Protein AF-A0A1Y1VDR4-F1 (afdb_monomer)

Foldseek 3Di:
DDDDDDPPPPPPPPPPPPLLWAKEKEAEFFDPPDQQDAEHDLLSLLQLLQCCVQEDCPHPQYHWPAAEEADRDPRYPRQVSSPVNSCVVVVHDHHHFHQDPPRLLVCLPVPVLPDPIRHYYYYYHLQRPQVNLVSQPDHDDSVVSPDRQWIFMFISRPSNNPTDTDIDGSPCVVSSVVCVVPPPPPPPPDPDPPPDDDDDDDDDDDDDDDDDDDDDDDDDDDDDDDDDDDDDDDDDDDPPPVVVVVVVVVVVVVVVVVVVVVVVVVVVVVVVVVVPPD

Organism: NCBI:txid1754192

Radius of gyration: 31.89 Å; Cα contacts (8 Å, |Δi|>4): 336; chains: 1; bounding box: 70×95×102 Å

Structure (mmCIF, N/CA/C/O backbone):
data_AF-A0A1Y1VDR4-F1
#
_entry.id   AF-A0A1Y1VDR4-F1
#
loop_
_atom_site.group_PDB
_atom_site.id
_atom_site.type_symbol
_atom_site.label_atom_id
_atom_site.label_alt_id
_atom_site.label_comp_id
_atom_site.label_asym_id
_atom_site.label_entity_id
_atom_site.label_seq_id
_atom_site.pdbx_PDB_ins_code
_atom_site.Cartn_x
_atom_site.Cartn_y
_atom_site.Cartn_z
_atom_site.occupancy
_atom_site.B_iso_or_equiv
_atom_site.auth_seq_id
_atom_site.auth_comp_id
_atom_site.auth_asym_id
_atom_site.auth_atom_id
_atom_site.pdbx_PDB_model_num
ATOM 1 N N . MET A 1 1 ? -50.338 4.372 58.976 1.00 41.84 1 MET A N 1
ATOM 2 C CA . MET A 1 1 ? -49.526 5.206 58.065 1.00 41.84 1 MET A CA 1
ATOM 3 C C . MET A 1 1 ? -48.383 4.350 57.535 1.00 41.84 1 MET A C 1
ATOM 5 O O . MET A 1 1 ? -47.527 3.970 58.319 1.00 41.84 1 MET A O 1
ATOM 9 N N . LYS A 1 2 ? -48.419 3.940 56.261 1.00 41.59 2 LYS A N 1
ATOM 10 C CA . LYS A 1 2 ? -47.334 3.185 55.611 1.00 41.59 2 LYS A CA 1
ATOM 11 C C . LYS A 1 2 ? -46.848 4.020 54.428 1.00 41.59 2 LYS A C 1
ATOM 13 O O . LYS A 1 2 ? -47.580 4.180 53.458 1.00 41.59 2 LYS A O 1
ATOM 18 N N . PHE A 1 3 ? -45.659 4.599 54.566 1.00 48.19 3 PHE A N 1
ATOM 19 C CA . PHE A 1 3 ? -44.980 5.340 53.509 1.00 48.19 3 PHE A CA 1
ATOM 20 C C . PHE A 1 3 ? -44.443 4.338 52.479 1.00 48.19 3 PHE A C 1
ATOM 22 O O . PHE A 1 3 ? -43.541 3.557 52.776 1.00 48.19 3 PHE A O 1
ATOM 29 N N . LEU A 1 4 ? -45.045 4.320 51.289 1.00 57.19 4 LEU A N 1
ATOM 30 C CA . LEU A 1 4 ? -44.523 3.596 50.132 1.00 57.19 4 LEU A CA 1
ATOM 31 C C . LEU A 1 4 ? -43.358 4.410 49.550 1.00 57.19 4 LEU A C 1
ATOM 33 O O . LEU A 1 4 ? -43.569 5.465 48.956 1.00 57.19 4 LEU A O 1
ATOM 37 N N . ASN A 1 5 ? -42.133 3.918 49.726 1.00 52.22 5 ASN A N 1
ATOM 38 C CA . ASN A 1 5 ? -40.943 4.465 49.081 1.00 52.22 5 ASN A CA 1
ATOM 39 C C . ASN A 1 5 ? -40.972 4.123 47.583 1.00 52.22 5 ASN A C 1
ATOM 41 O O . ASN A 1 5 ? -40.755 2.976 47.195 1.00 52.22 5 ASN A O 1
ATOM 45 N N . PHE A 1 6 ? -41.237 5.122 46.741 1.00 54.88 6 PHE A N 1
ATOM 46 C CA . PHE A 1 6 ? -41.062 5.038 45.291 1.00 54.88 6 PHE A CA 1
ATOM 47 C C . PHE A 1 6 ? -39.561 5.110 44.967 1.00 54.88 6 PHE A C 1
ATOM 49 O O . PHE A 1 6 ? -38.975 6.187 44.907 1.00 54.88 6 PHE A O 1
ATOM 56 N N . ILE A 1 7 ? -38.922 3.954 44.777 1.00 64.06 7 ILE A N 1
ATOM 57 C CA . ILE A 1 7 ? -37.563 3.874 44.229 1.00 64.06 7 ILE A CA 1
ATOM 58 C C . ILE A 1 7 ? -37.685 3.996 42.706 1.00 64.06 7 ILE A C 1
ATOM 60 O O . ILE A 1 7 ? -37.916 3.015 42.001 1.00 64.06 7 ILE A O 1
ATOM 64 N N . THR A 1 8 ? -37.568 5.216 42.185 1.00 59.19 8 THR A N 1
ATOM 65 C CA . THR A 1 8 ? -37.378 5.466 40.750 1.00 59.19 8 THR A CA 1
ATOM 66 C C . THR A 1 8 ? -35.981 5.006 40.345 1.00 59.19 8 THR A C 1
ATOM 68 O O . THR A 1 8 ? -35.003 5.736 40.486 1.00 59.19 8 THR A O 1
ATOM 71 N N . LEU A 1 9 ? -35.895 3.768 39.859 1.00 62.06 9 LEU A N 1
ATOM 72 C CA . LEU A 1 9 ? -34.709 3.195 39.233 1.00 62.06 9 LEU A CA 1
ATOM 73 C C . LEU A 1 9 ? -34.476 3.880 37.875 1.00 62.06 9 LEU A C 1
ATOM 75 O O . LEU A 1 9 ? -35.010 3.464 36.847 1.00 62.06 9 LEU A O 1
ATOM 79 N N . THR A 1 10 ? -33.701 4.962 37.866 1.00 62.19 10 THR A N 1
ATOM 80 C CA . THR A 1 10 ? -33.234 5.624 36.645 1.00 62.19 10 THR A CA 1
ATOM 81 C C . THR A 1 10 ? -32.126 4.784 36.010 1.00 62.19 10 THR A C 1
ATOM 83 O O . THR A 1 10 ? -30.944 4.922 36.317 1.00 62.19 10 THR A O 1
ATOM 86 N N . ILE A 1 11 ? -32.511 3.874 35.111 1.00 63.69 11 ILE A N 1
ATOM 87 C CA . ILE A 1 11 ? -31.576 3.148 34.245 1.00 63.69 11 ILE A CA 1
ATOM 88 C C . ILE A 1 11 ? -30.990 4.168 33.259 1.00 63.69 11 ILE A C 1
ATOM 90 O O . ILE A 1 11 ? -31.556 4.440 32.204 1.00 63.69 11 ILE A O 1
ATOM 94 N N . SER A 1 12 ? -29.874 4.788 33.643 1.00 64.62 12 SER A N 1
ATOM 95 C CA . SER A 1 12 ? -29.059 5.612 32.755 1.00 64.62 12 SER A CA 1
ATOM 96 C C . SER A 1 12 ? -28.424 4.693 31.712 1.00 64.62 12 SER A C 1
ATOM 98 O O . SER A 1 12 ? -27.468 3.972 32.005 1.00 64.62 12 SER A O 1
ATOM 100 N N . LEU A 1 13 ? -28.994 4.665 30.502 1.00 59.84 13 LEU A N 1
ATOM 101 C CA . LEU A 1 13 ? -28.373 4.029 29.344 1.00 59.84 13 LEU A CA 1
ATOM 102 C C . LEU A 1 13 ? -27.099 4.808 28.994 1.00 59.84 13 LEU A C 1
ATOM 104 O O . LEU A 1 13 ? -27.118 5.729 28.177 1.00 59.84 13 LEU A O 1
ATOM 108 N N . PHE A 1 14 ? -25.978 4.418 29.601 1.00 59.81 14 PHE A N 1
ATOM 109 C CA . PHE A 1 14 ? -24.657 4.721 29.071 1.00 59.81 14 PHE A CA 1
ATOM 110 C C . PHE A 1 14 ? -24.585 4.079 27.685 1.00 59.81 14 PHE A C 1
ATOM 112 O O . PHE A 1 14 ? -24.392 2.872 27.543 1.00 59.81 14 PHE A O 1
ATOM 119 N N . SER A 1 15 ? -24.821 4.887 26.654 1.00 61.59 15 SER A N 1
ATOM 120 C CA . SER A 1 15 ? -24.570 4.489 25.277 1.00 61.59 15 SER A CA 1
ATOM 121 C C . SER A 1 15 ? -23.069 4.273 25.167 1.00 61.59 15 SER A C 1
ATOM 123 O O . SER A 1 15 ? -22.305 5.233 25.093 1.00 61.59 15 SER A O 1
ATOM 125 N N . ILE A 1 16 ? -22.643 3.013 25.242 1.00 62.88 16 ILE A N 1
ATOM 126 C CA . ILE A 1 16 ? -21.268 2.616 24.962 1.00 62.88 16 ILE A CA 1
ATOM 127 C C . ILE A 1 16 ? -21.056 2.953 23.491 1.00 62.88 16 ILE A C 1
ATOM 129 O O . ILE A 1 16 ? -21.480 2.214 22.603 1.00 62.88 16 ILE A O 1
ATOM 133 N N . THR A 1 17 ? -20.467 4.115 23.221 1.00 58.91 17 THR A N 1
ATOM 134 C CA . THR A 1 17 ? -19.995 4.444 21.887 1.00 58.91 17 THR A CA 1
ATOM 135 C C . THR A 1 17 ? -18.859 3.478 21.603 1.00 58.91 17 THR A C 1
ATOM 137 O O . THR A 1 17 ? -17.760 3.583 22.144 1.00 58.91 17 THR A O 1
ATOM 140 N N . THR A 1 18 ? -19.142 2.459 20.798 1.00 57.97 18 THR A N 1
ATOM 141 C CA . THR A 1 18 ? -18.103 1.597 20.252 1.00 57.97 18 THR A CA 1
ATOM 142 C C . THR A 1 18 ? -17.227 2.485 19.379 1.00 57.97 18 THR A C 1
ATOM 144 O O . THR A 1 18 ? -17.615 2.844 18.267 1.00 57.97 18 THR A O 1
ATOM 147 N N . ILE A 1 19 ? -16.082 2.909 19.914 1.00 59.78 19 ILE A N 1
ATOM 148 C CA . ILE A 1 19 ? -15.024 3.524 19.119 1.00 59.78 19 ILE A CA 1
ATOM 149 C C . ILE A 1 19 ? -14.541 2.410 18.196 1.00 59.78 19 ILE A C 1
ATOM 151 O O . ILE A 1 19 ? -13.818 1.511 18.621 1.00 59.78 19 ILE A O 1
ATOM 155 N N . ASP A 1 20 ? -15.037 2.416 16.962 1.00 66.50 20 ASP A N 1
ATOM 156 C CA . ASP A 1 20 ? -14.617 1.464 15.947 1.00 66.50 20 ASP A CA 1
ATOM 157 C C . ASP A 1 20 ? -13.154 1.765 15.614 1.00 66.50 20 ASP A C 1
ATOM 159 O O . ASP A 1 20 ? -12.823 2.832 15.090 1.00 66.50 20 ASP A O 1
ATOM 163 N N . ALA A 1 21 ? -12.259 0.869 16.030 1.00 86.38 21 ALA A N 1
ATOM 164 C CA . ALA A 1 21 ? -10.823 1.034 15.872 1.00 86.38 21 ALA A CA 1
ATOM 165 C C . ALA A 1 21 ? -10.450 0.812 14.401 1.00 86.38 21 ALA A C 1
ATOM 167 O O . ALA A 1 21 ? -10.040 -0.276 13.992 1.00 86.38 21 ALA A O 1
ATOM 168 N N . ARG A 1 22 ? -10.631 1.858 13.593 1.00 95.31 22 ARG A N 1
ATOM 169 C CA . ARG A 1 22 ? -10.312 1.858 12.168 1.00 95.31 22 ARG A CA 1
ATOM 170 C C . ARG A 1 22 ? -8.807 1.987 11.945 1.00 95.31 22 ARG A C 1
ATOM 172 O O . ARG A 1 22 ? -8.120 2.750 12.625 1.00 95.31 22 ARG A O 1
ATOM 179 N N . ARG A 1 23 ? -8.295 1.247 10.965 1.00 97.62 23 ARG A N 1
ATOM 180 C CA . ARG A 1 23 ? -6.888 1.187 10.584 1.00 97.62 23 ARG A CA 1
ATOM 181 C C . ARG A 1 23 ? -6.720 1.382 9.086 1.00 97.62 23 ARG A C 1
ATOM 183 O O . ARG A 1 23 ? -7.330 0.671 8.284 1.00 97.62 23 ARG A O 1
ATOM 190 N N . LEU A 1 24 ? -5.812 2.281 8.721 1.00 98.62 24 LEU A N 1
ATOM 191 C CA . LEU A 1 24 ? -5.345 2.433 7.346 1.00 98.62 24 LEU A CA 1
ATOM 192 C C . LEU A 1 24 ? -3.945 1.839 7.212 1.00 98.62 24 LEU A C 1
ATOM 194 O O . LEU A 1 24 ? -3.061 2.086 8.034 1.00 98.62 24 LEU A O 1
ATOM 198 N N . LEU A 1 25 ? -3.757 1.050 6.164 1.00 98.75 25 LEU A N 1
ATOM 199 C CA . LEU A 1 25 ? -2.496 0.428 5.794 1.00 98.75 25 LEU A CA 1
ATOM 200 C C . LEU A 1 25 ? -2.113 0.986 4.430 1.00 98.75 25 LEU A C 1
ATOM 202 O O . LEU A 1 25 ? -2.800 0.711 3.453 1.00 98.75 25 LEU A O 1
ATOM 206 N N . VAL A 1 26 ? -1.044 1.770 4.345 1.00 98.75 26 VAL A N 1
ATOM 207 C CA . VAL A 1 26 ? -0.533 2.271 3.065 1.00 98.75 26 VAL A CA 1
ATOM 208 C C . VAL A 1 26 ? 0.738 1.515 2.719 1.00 98.75 26 VAL A C 1
ATOM 210 O O . VAL A 1 26 ? 1.623 1.376 3.562 1.00 98.75 26 VAL A O 1
ATOM 213 N N . ILE A 1 27 ? 0.826 1.026 1.487 1.00 98.69 27 ILE A N 1
ATOM 214 C CA . ILE A 1 27 ? 2.016 0.377 0.939 1.00 98.69 27 ILE A CA 1
ATOM 215 C C . ILE A 1 27 ? 2.413 1.022 -0.382 1.00 98.69 27 ILE A C 1
ATOM 217 O O . ILE A 1 27 ? 1.578 1.520 -1.145 1.00 98.69 27 ILE A O 1
ATOM 221 N N . ARG A 1 28 ? 3.704 0.951 -0.685 1.00 98.00 28 ARG A N 1
ATOM 222 C CA . ARG A 1 28 ? 4.197 1.204 -2.033 1.00 98.00 28 ARG A CA 1
ATOM 223 C C . ARG A 1 28 ? 3.875 0.014 -2.938 1.00 98.00 28 ARG A C 1
ATOM 225 O O . ARG A 1 28 ? 3.794 -1.122 -2.475 1.00 98.00 28 ARG A O 1
ATOM 232 N N . HIS A 1 29 ? 3.684 0.271 -4.229 1.00 97.75 29 HIS A N 1
ATOM 233 C CA . HIS A 1 29 ? 3.650 -0.796 -5.230 1.00 97.75 29 HIS A CA 1
ATOM 234 C C . HIS A 1 29 ? 4.943 -1.634 -5.202 1.00 97.75 29 HIS A C 1
ATOM 236 O O . HIS A 1 29 ? 5.990 -1.122 -4.814 1.00 97.75 29 HIS A O 1
ATOM 242 N N . GLY A 1 30 ? 4.903 -2.883 -5.664 1.00 97.81 30 GLY A N 1
ATOM 243 C CA . GLY A 1 30 ? 6.068 -3.766 -5.736 1.00 97.81 30 GLY A CA 1
ATOM 244 C C . GLY A 1 30 ? 7.130 -3.323 -6.742 1.00 97.81 30 GLY A C 1
ATOM 245 O O . GLY A 1 30 ? 6.958 -2.356 -7.485 1.00 97.81 30 GLY A O 1
ATOM 246 N N . GLU A 1 31 ? 8.260 -4.014 -6.740 1.00 97.75 31 GLU A N 1
ATOM 247 C CA . GLU A 1 31 ? 9.435 -3.682 -7.537 1.00 97.75 31 GLU A CA 1
ATOM 248 C C . GLU A 1 31 ? 9.095 -3.541 -9.035 1.00 97.75 31 GLU A C 1
ATOM 250 O O . GLU A 1 31 ? 8.284 -4.284 -9.590 1.00 97.75 31 GLU A O 1
ATOM 255 N N . LYS A 1 32 ? 9.709 -2.546 -9.686 1.00 95.00 32 LYS A N 1
ATOM 256 C CA . LYS A 1 32 ? 9.572 -2.262 -11.125 1.00 95.00 32 LYS A CA 1
ATOM 257 C C . LYS A 1 32 ? 10.800 -2.781 -11.875 1.00 95.00 32 LYS A C 1
ATOM 259 O O . LYS A 1 32 ? 11.856 -2.926 -11.266 1.00 95.00 32 LYS A O 1
ATOM 264 N N . ILE A 1 33 ? 10.669 -3.028 -13.178 1.00 91.88 33 ILE A N 1
ATOM 265 C CA . ILE A 1 33 ? 11.813 -3.365 -14.046 1.00 91.88 33 ILE A CA 1
ATOM 266 C C . ILE A 1 33 ? 12.675 -2.114 -14.257 1.00 91.88 33 ILE A C 1
ATOM 268 O O . ILE A 1 33 ? 13.851 -2.087 -13.914 1.00 91.88 33 ILE A O 1
ATOM 272 N N . SER A 1 34 ? 12.051 -1.052 -14.762 1.00 91.06 34 SER A N 1
ATOM 273 C CA . SER A 1 34 ? 12.585 0.309 -14.836 1.00 91.06 34 SER A CA 1
ATOM 274 C C . SER A 1 34 ? 11.412 1.298 -14.878 1.00 91.06 34 SER A C 1
ATOM 276 O O . SER A 1 34 ? 10.254 0.894 -14.730 1.00 91.06 34 SER A O 1
ATOM 278 N N . ASP A 1 35 ? 11.694 2.590 -15.044 1.00 85.56 35 ASP A N 1
ATOM 279 C CA . ASP A 1 35 ? 10.659 3.613 -15.243 1.00 85.56 35 ASP A CA 1
ATOM 280 C C . ASP A 1 35 ? 9.937 3.522 -16.594 1.00 85.56 35 ASP A C 1
ATOM 282 O O . ASP A 1 35 ? 8.806 3.990 -16.705 1.00 85.56 35 ASP A O 1
ATOM 286 N N . ASP A 1 36 ? 10.532 2.845 -17.577 1.00 87.88 36 ASP A N 1
ATOM 287 C CA . ASP A 1 36 ? 9.974 2.711 -18.930 1.00 87.88 36 ASP A CA 1
ATOM 288 C C . ASP A 1 36 ? 8.931 1.591 -19.047 1.00 87.88 36 ASP A C 1
ATOM 290 O O . ASP A 1 36 ? 8.221 1.488 -20.047 1.00 87.88 36 ASP A O 1
ATOM 294 N N . TYR A 1 37 ? 8.826 0.738 -18.026 1.00 90.12 37 TYR A N 1
ATOM 295 C CA . TYR A 1 37 ? 7.868 -0.362 -17.991 1.00 90.12 37 TYR A CA 1
ATOM 296 C C . TYR A 1 37 ? 6.674 0.009 -17.128 1.00 90.12 37 TYR A C 1
ATOM 298 O O . TYR A 1 37 ? 6.820 0.644 -16.089 1.00 90.12 37 TYR A O 1
ATOM 306 N N . ILE A 1 38 ? 5.483 -0.428 -17.530 1.00 93.38 38 ILE A N 1
ATOM 307 C CA . ILE A 1 38 ? 4.229 -0.168 -16.806 1.00 93.38 38 ILE A CA 1
ATOM 308 C C . ILE A 1 38 ? 3.945 -1.190 -15.698 1.00 93.38 38 ILE A C 1
ATOM 310 O O . ILE A 1 38 ? 3.229 -0.868 -14.745 1.00 93.38 38 ILE A O 1
ATOM 314 N N . ASP A 1 39 ? 4.535 -2.380 -15.809 1.00 93.69 39 ASP A N 1
ATOM 315 C CA . ASP A 1 39 ? 4.231 -3.552 -14.989 1.00 93.69 39 ASP A CA 1
ATOM 316 C C . ASP A 1 39 ? 5.238 -3.739 -13.839 1.00 93.69 39 ASP A C 1
ATOM 318 O O . ASP A 1 39 ? 6.210 -2.987 -13.681 1.00 93.69 39 ASP A O 1
ATOM 322 N N . LEU A 1 40 ? 4.968 -4.734 -12.994 1.00 96.56 40 LEU A N 1
ATOM 323 C CA . LEU A 1 40 ? 5.877 -5.200 -11.947 1.00 96.56 40 LEU A CA 1
ATOM 324 C C . LEU A 1 40 ? 7.024 -6.025 -12.551 1.00 96.56 40 LEU A C 1
ATOM 326 O O . LEU A 1 40 ? 6.840 -6.716 -13.550 1.00 96.56 40 LEU A O 1
ATOM 330 N N . SER A 1 41 ? 8.196 -5.994 -11.914 1.00 97.12 41 SER A N 1
ATOM 331 C CA . SER A 1 41 ? 9.248 -6.984 -12.178 1.00 97.12 41 SER A CA 1
ATOM 332 C C . SER A 1 41 ? 8.862 -8.355 -11.619 1.00 97.12 41 SER A C 1
ATOM 334 O O . SER A 1 41 ? 7.910 -8.467 -10.846 1.00 97.12 41 SER A O 1
ATOM 336 N N . ASP A 1 42 ? 9.627 -9.403 -11.929 1.00 96.75 42 ASP A N 1
ATOM 337 C CA . ASP A 1 42 ? 9.421 -10.737 -11.339 1.00 96.75 42 ASP A CA 1
ATOM 338 C C . ASP A 1 42 ? 9.443 -10.694 -9.809 1.00 96.75 42 ASP A C 1
ATOM 340 O O . ASP A 1 42 ? 8.590 -11.281 -9.143 1.00 96.75 42 ASP A O 1
ATOM 344 N N . ARG A 1 43 ? 10.358 -9.901 -9.242 1.00 97.62 43 ARG A N 1
ATOM 345 C CA . ARG A 1 43 ? 10.414 -9.650 -7.801 1.00 97.62 43 ARG A CA 1
ATOM 346 C C . ARG A 1 43 ? 9.167 -8.922 -7.294 1.00 97.62 43 ARG A C 1
ATOM 348 O O . ARG A 1 43 ? 8.614 -9.312 -6.268 1.00 97.62 43 ARG A O 1
ATOM 355 N N . GLY A 1 44 ? 8.683 -7.917 -8.025 1.00 98.12 44 GLY A N 1
ATOM 356 C CA . GLY A 1 44 ? 7.444 -7.213 -7.691 1.00 98.12 44 GLY A CA 1
ATOM 357 C C . GLY A 1 44 ? 6.211 -8.121 -7.758 1.00 98.12 44 GLY A C 1
ATOM 358 O O . GLY A 1 44 ? 5.343 -8.049 -6.888 1.00 98.12 44 GLY A O 1
ATOM 359 N N . ASN A 1 45 ? 6.161 -9.029 -8.735 1.00 97.94 45 ASN A N 1
ATOM 360 C CA . ASN A 1 45 ? 5.130 -10.058 -8.846 1.00 97.94 45 ASN A CA 1
ATOM 361 C C . ASN A 1 45 ? 5.200 -11.043 -7.673 1.00 97.94 45 ASN A C 1
ATOM 363 O O . ASN A 1 45 ? 4.175 -11.320 -7.049 1.00 97.94 45 ASN A O 1
ATOM 367 N N . ALA A 1 46 ? 6.393 -11.520 -7.309 1.00 97.75 46 ALA A N 1
ATOM 368 C CA . ALA A 1 46 ? 6.595 -12.369 -6.135 1.00 97.75 46 ALA A CA 1
ATOM 369 C C . ALA A 1 46 ? 6.140 -11.665 -4.844 1.00 97.75 46 ALA A C 1
ATOM 371 O O . ALA A 1 46 ? 5.388 -12.237 -4.052 1.00 97.75 46 ALA A O 1
ATOM 372 N N . ARG A 1 47 ? 6.483 -10.382 -4.669 1.00 98.31 47 ARG A N 1
ATOM 373 C CA . ARG A 1 47 ? 5.994 -9.556 -3.555 1.00 98.31 47 ARG A CA 1
ATOM 374 C C . ARG A 1 47 ? 4.471 -9.486 -3.514 1.00 98.31 47 ARG A C 1
ATOM 376 O O . ARG A 1 47 ? 3.885 -9.729 -2.459 1.00 98.31 47 ARG A O 1
ATOM 383 N N . ALA A 1 48 ? 3.832 -9.187 -4.645 1.00 98.38 48 ALA A N 1
ATOM 384 C CA . ALA A 1 48 ? 2.375 -9.125 -4.759 1.00 98.38 48 ALA A CA 1
ATOM 385 C C . ALA A 1 48 ? 1.721 -10.449 -4.326 1.00 98.38 48 ALA A C 1
ATOM 387 O O . ALA A 1 48 ? 0.749 -10.462 -3.565 1.00 98.38 48 ALA A O 1
ATOM 388 N N . GLN A 1 49 ? 2.313 -11.574 -4.738 1.00 97.62 49 GLN A N 1
ATOM 389 C CA . GLN A 1 49 ? 1.883 -12.916 -4.345 1.00 97.62 49 GLN A CA 1
ATOM 390 C C . GLN A 1 49 ? 2.140 -13.235 -2.870 1.00 97.62 49 GLN A C 1
ATOM 392 O O . GLN A 1 49 ? 1.466 -14.098 -2.322 1.00 97.62 49 GLN A O 1
ATOM 397 N N . CYS A 1 50 ? 3.077 -12.563 -2.205 1.00 97.81 50 CYS A N 1
ATOM 398 C CA . CYS A 1 50 ? 3.403 -12.777 -0.794 1.00 97.81 50 CYS A CA 1
ATOM 399 C C . CYS A 1 50 ? 2.578 -11.927 0.176 1.00 97.81 50 CYS A C 1
ATOM 401 O O . CYS A 1 50 ? 2.583 -12.204 1.378 1.00 97.81 50 CYS A O 1
ATOM 403 N N . LEU A 1 51 ? 1.817 -10.938 -0.306 1.00 98.38 51 LEU A N 1
ATOM 404 C CA . LEU A 1 51 ? 1.045 -10.040 0.561 1.00 98.38 51 LEU A CA 1
ATOM 405 C C . LEU A 1 51 ? 0.035 -10.763 1.467 1.00 98.38 51 LEU A C 1
ATOM 407 O O . LEU A 1 51 ? -0.253 -10.272 2.559 1.00 98.38 51 LEU A O 1
ATOM 411 N N . TYR A 1 52 ? -0.454 -11.953 1.098 1.00 96.81 52 TYR A N 1
ATOM 412 C CA . TYR A 1 52 ? -1.339 -12.743 1.970 1.00 96.81 52 TYR A CA 1
ATOM 413 C C . TYR A 1 52 ? -0.652 -13.194 3.270 1.00 96.81 52 TYR A C 1
ATOM 415 O O . TYR A 1 52 ? -1.328 -13.411 4.276 1.00 96.81 52 TYR A O 1
ATOM 423 N N . LYS A 1 53 ? 0.686 -13.312 3.290 1.00 96.44 53 LYS A N 1
ATOM 424 C CA . LYS A 1 53 ? 1.457 -13.599 4.512 1.00 96.44 53 LYS A CA 1
ATOM 425 C C . LYS A 1 53 ? 1.466 -12.414 5.474 1.00 96.44 53 LYS A C 1
ATOM 427 O O . LYS A 1 53 ? 1.540 -12.633 6.677 1.00 96.44 53 LYS A O 1
ATOM 432 N N . VAL A 1 54 ? 1.365 -11.191 4.948 1.00 97.56 54 VAL A N 1
ATOM 433 C CA . VAL A 1 54 ? 1.364 -9.937 5.720 1.00 97.56 54 VAL A CA 1
ATOM 434 C C . VAL A 1 54 ? -0.037 -9.591 6.193 1.00 97.56 54 VAL A C 1
ATOM 436 O O . VAL A 1 54 ? -0.231 -9.234 7.351 1.00 97.56 54 VAL A O 1
ATOM 439 N N . PHE A 1 55 ? -1.020 -9.696 5.305 1.00 98.12 55 PHE A N 1
ATOM 440 C CA . PHE A 1 55 ? -2.357 -9.152 5.502 1.00 98.12 55 PHE A CA 1
ATOM 441 C C . PHE A 1 55 ? -3.378 -10.270 5.668 1.00 98.12 55 PHE A C 1
ATOM 443 O O . PHE A 1 55 ? -4.151 -10.542 4.754 1.00 98.12 55 PHE A O 1
ATOM 450 N N . ASN A 1 56 ? -3.379 -10.944 6.818 1.00 96.19 56 ASN A N 1
ATOM 451 C CA . ASN A 1 56 ? -4.353 -11.984 7.150 1.00 96.19 56 ASN A CA 1
ATOM 452 C C . ASN A 1 56 ? -4.801 -11.874 8.615 1.00 96.19 56 ASN A C 1
ATOM 454 O O . ASN A 1 56 ? -4.232 -11.120 9.398 1.00 96.19 56 ASN A O 1
ATOM 458 N N . SER A 1 57 ? -5.832 -12.630 8.996 1.00 93.62 57 SER A N 1
ATOM 459 C CA . SER A 1 57 ? -6.437 -12.559 10.335 1.00 93.62 57 SER A CA 1
ATOM 460 C C . SER A 1 57 ? -5.498 -12.940 11.486 1.00 93.62 57 SER A C 1
ATOM 462 O O . SER A 1 57 ? -5.810 -12.628 12.629 1.00 93.62 57 SER A O 1
ATOM 464 N N . ASN A 1 58 ? -4.366 -13.591 11.202 1.00 93.50 58 ASN A N 1
ATOM 465 C CA . ASN A 1 58 ? -3.404 -14.040 12.208 1.00 93.50 58 ASN A CA 1
ATOM 466 C C . ASN A 1 58 ? -2.195 -13.098 12.347 1.00 93.50 58 ASN A C 1
ATOM 468 O O . ASN A 1 58 ? -1.295 -13.381 13.135 1.00 93.50 58 ASN A O 1
ATOM 472 N N . THR A 1 59 ? -2.129 -12.006 11.577 1.00 94.69 59 THR A N 1
ATOM 473 C CA . THR A 1 59 ? -1.032 -11.033 11.663 1.00 94.69 59 THR A CA 1
ATOM 474 C C . THR A 1 59 ? -1.457 -9.775 12.399 1.00 94.69 59 THR A C 1
ATOM 476 O O . THR A 1 59 ? -2.636 -9.442 12.491 1.00 94.69 59 THR A O 1
ATOM 479 N N . ALA A 1 60 ? -0.468 -9.009 12.864 1.00 93.62 60 ALA A N 1
ATOM 480 C CA . ALA A 1 60 ? -0.706 -7.713 13.494 1.00 93.62 60 ALA A CA 1
ATOM 481 C C . ALA A 1 60 ? -1.403 -6.700 12.565 1.00 93.62 60 ALA A C 1
ATOM 483 O O . ALA A 1 60 ? -2.025 -5.760 13.055 1.00 93.62 60 ALA A O 1
ATOM 484 N N . PHE A 1 61 ? -1.305 -6.873 11.242 1.00 96.75 61 PHE A N 1
ATOM 485 C CA . PHE A 1 61 ? -1.935 -5.986 10.264 1.00 96.75 61 PHE A CA 1
ATOM 486 C C . PHE A 1 61 ? -3.411 -6.320 10.037 1.00 96.75 61 PHE A C 1
ATOM 488 O O . PHE A 1 61 ? -4.200 -5.405 9.804 1.00 96.75 61 PHE A O 1
ATOM 495 N N . GLY A 1 62 ? -3.788 -7.594 10.185 1.00 96.69 62 GLY A N 1
ATOM 496 C CA . GLY A 1 62 ? -5.142 -8.083 9.958 1.00 96.69 62 GLY A CA 1
ATOM 497 C C . GLY A 1 62 ? -5.469 -8.301 8.479 1.00 96.69 62 GLY A C 1
ATOM 498 O O . GLY A 1 62 ? -4.662 -8.043 7.582 1.00 96.69 62 GLY A O 1
ATOM 499 N N . LYS A 1 63 ? -6.681 -8.807 8.226 1.00 97.88 63 LYS A N 1
ATOM 500 C CA . LYS A 1 63 ? -7.236 -9.004 6.882 1.00 97.88 63 LYS A CA 1
ATOM 501 C C . LYS A 1 63 ? -7.955 -7.720 6.426 1.00 97.88 63 LYS A C 1
ATOM 503 O O . LYS A 1 63 ? -8.937 -7.353 7.070 1.00 97.88 63 LYS A O 1
ATOM 508 N N . PRO A 1 64 ? -7.532 -7.069 5.326 1.00 98.38 64 PRO A N 1
ATOM 509 C CA . PRO A 1 64 ? -8.235 -5.920 4.769 1.00 98.38 64 PRO A CA 1
ATOM 510 C C . PRO A 1 64 ? -9.663 -6.279 4.361 1.00 98.38 64 PRO A C 1
ATOM 512 O O . PRO A 1 64 ? -9.921 -7.382 3.876 1.00 98.38 64 PRO A O 1
AT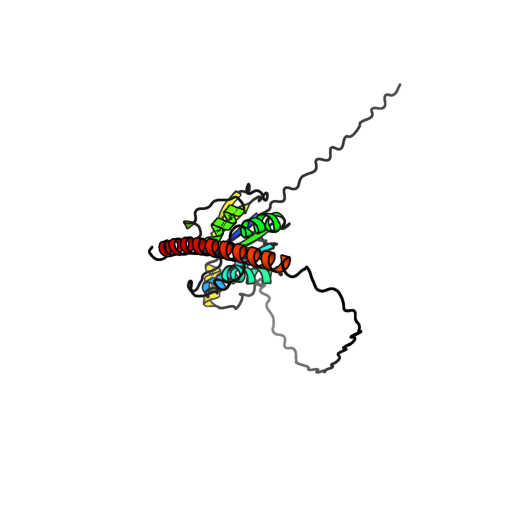OM 515 N N . GLN A 1 65 ? -10.577 -5.331 4.539 1.00 98.44 65 GLN A N 1
ATOM 516 C CA . GLN A 1 65 ? -11.976 -5.430 4.110 1.00 98.44 65 GLN A CA 1
ATOM 517 C C . GLN A 1 65 ? -12.236 -4.581 2.859 1.00 98.44 65 GLN A C 1
ATOM 519 O O . GLN A 1 65 ? -13.047 -4.964 2.019 1.00 98.44 65 GLN A O 1
ATOM 524 N N . SER A 1 66 ? -11.466 -3.503 2.691 1.00 98.69 66 SER A N 1
ATOM 525 C CA . SER A 1 66 ? -11.411 -2.694 1.474 1.00 98.69 66 SER A CA 1
ATOM 526 C C . SER A 1 66 ? -9.976 -2.549 0.982 1.00 98.69 66 SER A C 1
ATOM 528 O O . SER A 1 66 ? -9.036 -2.439 1.774 1.00 98.69 66 SER A O 1
ATOM 530 N N . ILE A 1 67 ? -9.814 -2.530 -0.343 1.00 98.88 67 ILE A N 1
ATOM 531 C CA . ILE A 1 67 ? -8.525 -2.352 -1.011 1.00 98.88 67 ILE A CA 1
ATOM 532 C C . ILE A 1 67 ? -8.658 -1.251 -2.060 1.00 98.88 67 ILE A C 1
ATOM 534 O O . ILE A 1 67 ? -9.540 -1.295 -2.921 1.00 98.88 67 ILE A O 1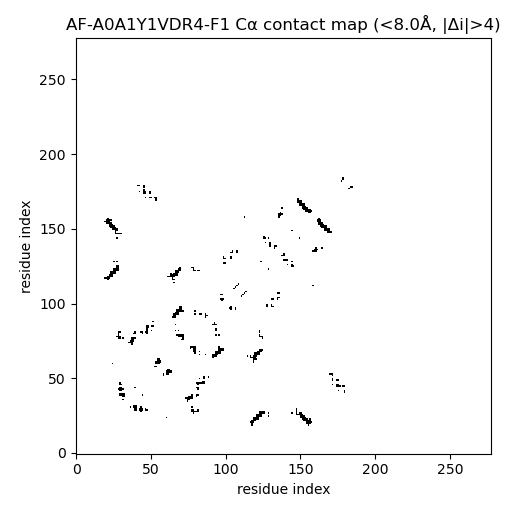
ATOM 538 N N . TYR A 1 68 ? -7.745 -0.290 -2.004 1.00 98.88 68 TYR A N 1
ATOM 539 C CA . TYR A 1 68 ? -7.645 0.824 -2.932 1.00 98.88 68 TYR A CA 1
ATOM 540 C C . TYR A 1 68 ? -6.250 0.877 -3.550 1.00 98.88 68 TYR A C 1
ATOM 542 O O . TYR A 1 68 ? -5.256 0.584 -2.887 1.00 98.88 68 TYR A O 1
ATOM 550 N N . ALA A 1 69 ? -6.161 1.295 -4.805 1.00 98.69 69 ALA A N 1
ATOM 551 C CA . ALA A 1 69 ? -4.901 1.527 -5.493 1.00 98.69 69 ALA A CA 1
ATOM 552 C C . ALA A 1 69 ? -4.954 2.822 -6.306 1.00 98.69 69 ALA A C 1
ATOM 554 O O . ALA A 1 69 ? -6.031 3.234 -6.752 1.00 98.69 69 ALA A O 1
ATOM 555 N N . ASN A 1 70 ? -3.805 3.463 -6.546 1.00 97.44 70 ASN A N 1
ATOM 556 C CA . ASN A 1 70 ? -3.764 4.521 -7.554 1.00 97.44 70 ASN A CA 1
ATOM 557 C C . ASN A 1 70 ? -4.330 3.991 -8.877 1.00 97.44 70 ASN A C 1
ATOM 559 O O . ASN A 1 70 ? -4.025 2.878 -9.307 1.00 97.44 70 ASN A O 1
ATOM 563 N N . LYS A 1 71 ? -5.128 4.829 -9.532 1.00 95.94 71 LYS A N 1
ATOM 564 C CA . LYS A 1 71 ? -5.719 4.538 -10.828 1.00 95.94 71 LYS A CA 1
ATOM 565 C C . LYS A 1 71 ? -4.630 4.228 -11.847 1.00 95.94 71 LYS A C 1
ATOM 567 O O . LYS A 1 71 ? -3.705 5.023 -12.035 1.00 95.94 71 LYS A O 1
ATOM 572 N N . ARG A 1 72 ? -4.805 3.104 -12.537 1.00 93.94 72 ARG A N 1
ATOM 573 C CA . ARG A 1 72 ? -3.975 2.684 -13.661 1.00 93.94 72 ARG A CA 1
ATOM 574 C C . ARG A 1 72 ? -3.979 3.753 -14.746 1.00 93.94 72 ARG A C 1
ATOM 576 O O . ARG A 1 72 ? -5.016 4.332 -15.081 1.00 93.94 72 ARG A O 1
ATOM 583 N N . GLY A 1 73 ? -2.806 4.010 -15.299 1.00 88.00 73 GLY A N 1
ATOM 584 C CA . GLY A 1 73 ? -2.624 4.910 -16.428 1.00 88.00 73 GLY A CA 1
ATOM 585 C C . GLY A 1 73 ? -1.479 4.435 -17.305 1.00 88.00 73 GLY A C 1
ATOM 586 O O . GLY A 1 73 ? -0.797 3.474 -16.967 1.00 88.00 73 GLY A O 1
ATOM 587 N N . SER A 1 74 ? -1.231 5.152 -18.398 1.00 78.19 74 SER A N 1
ATOM 588 C CA . SER A 1 74 ? -0.176 4.806 -19.359 1.00 78.19 74 SER A CA 1
ATOM 589 C C . SER A 1 74 ? 1.229 4.729 -18.756 1.00 78.19 74 SER A C 1
ATOM 591 O O . SER A 1 74 ? 2.086 4.091 -19.346 1.00 78.19 74 SER A O 1
ATOM 593 N N . GLY A 1 75 ? 1.474 5.377 -17.612 1.00 83.62 75 GLY A N 1
ATOM 594 C CA . GLY A 1 75 ? 2.781 5.370 -16.949 1.00 83.62 75 GLY A CA 1
ATOM 595 C C . GLY A 1 75 ? 2.971 4.296 -15.873 1.00 83.62 75 GLY A C 1
ATOM 596 O O . GLY A 1 75 ? 4.099 4.083 -15.444 1.00 83.62 75 GLY A O 1
ATOM 597 N N . SER A 1 76 ? 1.907 3.650 -15.376 1.00 91.56 76 SER A N 1
ATOM 598 C CA . SER A 1 76 ? 2.034 2.604 -14.346 1.00 91.56 76 SER A CA 1
ATOM 599 C C . SER A 1 76 ? 0.709 1.897 -14.063 1.00 91.56 76 SER A C 1
ATOM 601 O O . SER A 1 76 ? -0.325 2.546 -13.850 1.00 91.56 76 SER A O 1
ATOM 603 N N . HIS A 1 77 ? 0.770 0.568 -13.966 1.00 95.19 77 HIS A N 1
ATOM 604 C CA . HIS A 1 77 ? -0.281 -0.276 -13.390 1.00 95.19 77 HIS A CA 1
ATOM 605 C C . HIS A 1 77 ? 0.086 -0.843 -12.012 1.00 95.19 77 HIS A C 1
ATOM 607 O O . HIS A 1 77 ? -0.777 -1.331 -11.279 1.00 95.19 77 HIS A O 1
ATOM 613 N N . ARG A 1 78 ? 1.353 -0.693 -11.615 1.00 97.38 78 ARG A N 1
ATOM 614 C CA . ARG A 1 78 ? 1.967 -1.376 -10.473 1.00 97.38 78 ARG A CA 1
ATOM 615 C C . ARG A 1 78 ? 1.183 -1.285 -9.161 1.00 97.38 78 ARG A C 1
ATOM 617 O O . ARG A 1 78 ? 1.069 -2.323 -8.512 1.00 97.38 78 ARG A O 1
ATOM 624 N N . PRO A 1 79 ? 0.630 -0.129 -8.724 1.00 98.19 79 PRO A N 1
ATOM 625 C CA . PRO A 1 79 ? -0.147 -0.081 -7.482 1.00 98.19 79 PRO A CA 1
ATOM 626 C C . PRO A 1 79 ? -1.346 -1.031 -7.489 1.00 98.19 79 PRO A C 1
ATOM 628 O O . PRO A 1 79 ? -1.610 -1.696 -6.492 1.00 98.19 79 PRO A O 1
ATOM 631 N N . TYR A 1 80 ? -2.042 -1.138 -8.623 1.00 98.56 80 TYR A N 1
ATOM 632 C CA . TYR A 1 80 ? -3.156 -2.067 -8.783 1.00 98.56 80 TYR A CA 1
ATOM 633 C C . TYR A 1 80 ? -2.660 -3.516 -8.770 1.00 98.56 80 TYR A C 1
ATOM 635 O O . TYR A 1 80 ? -3.153 -4.329 -7.986 1.00 98.56 80 TYR A O 1
ATOM 643 N N . ASP A 1 81 ? -1.652 -3.827 -9.587 1.00 98.31 81 ASP A N 1
ATOM 644 C CA . ASP A 1 81 ? -1.146 -5.196 -9.749 1.00 98.31 81 ASP A CA 1
ATOM 645 C C . ASP A 1 81 ? -0.531 -5.745 -8.458 1.00 98.31 81 ASP A C 1
ATOM 647 O O . ASP A 1 81 ? -0.656 -6.930 -8.161 1.00 98.31 81 ASP A O 1
ATOM 651 N N . THR A 1 82 ? 0.044 -4.868 -7.631 1.00 98.69 82 THR A N 1
ATOM 652 C CA . THR A 1 82 ? 0.640 -5.237 -6.338 1.00 98.69 82 THR A CA 1
ATOM 653 C C . THR A 1 82 ? -0.385 -5.839 -5.383 1.00 98.69 82 THR A C 1
ATOM 655 O O . THR A 1 82 ? -0.090 -6.802 -4.683 1.00 98.69 82 THR A O 1
ATOM 658 N N . VAL A 1 83 ? -1.600 -5.286 -5.337 1.00 98.75 83 VAL A N 1
ATOM 659 C CA . VAL A 1 83 ? -2.647 -5.728 -4.397 1.00 98.75 83 VAL A CA 1
ATOM 660 C C . VAL A 1 83 ? -3.660 -6.677 -5.024 1.00 98.75 83 VAL A C 1
ATOM 662 O O . VAL A 1 83 ? -4.474 -7.265 -4.309 1.00 98.75 83 VAL A O 1
ATOM 665 N N . LYS A 1 84 ? -3.620 -6.856 -6.347 1.00 98.62 84 LYS A N 1
ATOM 666 C CA . LYS A 1 84 ? -4.581 -7.676 -7.083 1.00 98.62 84 LYS A CA 1
ATOM 667 C C . LYS A 1 84 ? -4.592 -9.149 -6.638 1.00 98.62 84 LYS A C 1
ATOM 669 O O . LYS A 1 84 ? -5.691 -9.630 -6.360 1.00 98.62 84 LYS A O 1
ATOM 674 N N . PRO A 1 85 ? -3.451 -9.853 -6.467 1.00 98.38 85 PRO A N 1
ATOM 675 C CA . PRO A 1 85 ? -3.464 -11.235 -5.973 1.00 98.38 85 PRO A CA 1
ATOM 676 C C . PRO A 1 85 ? -4.090 -11.371 -4.578 1.00 98.38 85 PRO A C 1
ATOM 678 O O . PRO A 1 85 ? -4.866 -12.293 -4.325 1.00 98.38 85 PRO A O 1
ATOM 681 N N . LEU A 1 86 ? -3.810 -10.418 -3.681 1.00 98.50 86 LEU A N 1
ATOM 682 C CA . LEU A 1 86 ? -4.409 -10.384 -2.346 1.00 98.50 86 LEU A CA 1
ATOM 683 C C . LEU A 1 86 ? -5.928 -10.186 -2.424 1.00 98.50 86 LEU A C 1
ATOM 685 O O . LEU A 1 86 ? -6.677 -10.919 -1.778 1.00 98.50 86 LEU A O 1
ATOM 689 N N . ALA A 1 87 ? -6.381 -9.219 -3.226 1.00 98.62 87 ALA A N 1
ATOM 690 C CA . ALA A 1 87 ? -7.800 -8.942 -3.420 1.00 98.62 87 ALA A CA 1
ATOM 691 C C . ALA A 1 87 ? -8.542 -10.173 -3.958 1.00 98.62 87 ALA A C 1
ATOM 693 O O . ALA A 1 87 ? -9.563 -10.561 -3.390 1.00 98.62 87 ALA A O 1
ATOM 694 N N . ASP A 1 88 ? -7.978 -10.837 -4.971 1.00 98.38 88 ASP A N 1
ATOM 695 C CA . ASP A 1 88 ? -8.532 -12.067 -5.539 1.00 98.38 88 ASP A CA 1
ATOM 696 C C . ASP A 1 88 ? -8.645 -13.173 -4.480 1.00 98.38 88 ASP A C 1
ATOM 698 O O . ASP A 1 88 ? -9.699 -13.798 -4.354 1.00 98.38 88 ASP A O 1
ATOM 702 N N . SER A 1 89 ? -7.606 -13.365 -3.655 1.00 97.44 89 SER A N 1
ATOM 703 C CA . SER A 1 89 ? -7.606 -14.379 -2.587 1.00 97.44 89 SER A CA 1
ATOM 704 C C . SER A 1 89 ? -8.705 -14.170 -1.537 1.00 97.44 89 SER A C 1
ATOM 706 O O . SER A 1 89 ? -9.158 -15.123 -0.903 1.00 97.44 89 SER A O 1
ATOM 708 N N . TYR A 1 90 ? -9.162 -12.928 -1.365 1.00 97.94 90 TYR A N 1
ATOM 709 C CA . TYR A 1 90 ? -10.204 -12.558 -0.409 1.00 97.94 90 TYR A CA 1
ATOM 710 C C . TYR A 1 90 ? -11.564 -12.278 -1.042 1.00 97.94 90 TYR A C 1
ATOM 712 O O . TYR A 1 90 ? -12.501 -11.967 -0.306 1.00 97.94 90 TYR A O 1
ATOM 720 N N . GLY A 1 91 ? -11.693 -12.413 -2.365 1.00 98.06 91 GLY A N 1
ATOM 721 C CA . GLY A 1 91 ? -12.920 -12.084 -3.089 1.00 98.06 91 GLY A CA 1
ATOM 722 C C . GLY A 1 91 ? -13.270 -10.593 -3.034 1.00 98.06 91 GLY A C 1
ATOM 723 O O . GLY A 1 91 ? -14.445 -10.233 -3.099 1.00 98.06 91 GLY A O 1
ATOM 724 N N . LEU A 1 92 ? -12.267 -9.728 -2.880 1.00 98.38 92 LEU A N 1
ATOM 725 C CA . LEU A 1 92 ? -12.420 -8.277 -2.827 1.00 98.38 92 LEU A CA 1
ATOM 726 C C . LEU A 1 92 ? -12.154 -7.650 -4.195 1.00 98.38 92 LEU A C 1
ATOM 728 O O . LEU A 1 92 ? -11.438 -8.190 -5.036 1.00 98.38 92 LEU A O 1
ATOM 732 N N . ARG A 1 93 ? -12.706 -6.456 -4.402 1.00 98.31 93 ARG A N 1
ATOM 733 C CA . ARG A 1 93 ? -12.363 -5.613 -5.550 1.00 98.31 93 ARG A CA 1
ATOM 734 C C . ARG A 1 93 ? -11.224 -4.675 -5.167 1.00 98.31 93 ARG A C 1
ATOM 736 O O . ARG A 1 93 ? -11.208 -4.149 -4.060 1.00 98.31 93 ARG A O 1
ATOM 743 N N . VAL A 1 94 ? -10.324 -4.418 -6.113 1.00 98.62 94 VAL A N 1
ATOM 744 C CA . VAL A 1 94 ? -9.385 -3.294 -6.020 1.00 98.62 94 VAL A CA 1
ATOM 745 C C . VAL A 1 94 ? -10.088 -2.055 -6.570 1.00 98.62 94 VAL A C 1
ATOM 747 O O . VAL A 1 94 ? -10.379 -1.985 -7.767 1.00 98.62 94 VAL A O 1
ATOM 750 N N . ASN A 1 95 ? -10.398 -1.103 -5.695 1.00 98.50 95 ASN A N 1
ATOM 751 C CA . ASN A 1 95 ? -10.960 0.189 -6.077 1.00 98.50 95 ASN A CA 1
ATOM 752 C C . ASN A 1 95 ? -9.833 1.140 -6.501 1.00 98.50 95 ASN A C 1
ATOM 754 O O . ASN A 1 95 ? -8.755 1.140 -5.917 1.00 98.50 95 ASN A O 1
ATOM 758 N N . GLU A 1 96 ? -10.063 1.965 -7.516 1.00 98.12 96 GLU A N 1
ATOM 759 C CA . GLU A 1 96 ? -9.032 2.850 -8.069 1.00 98.12 96 GLU A CA 1
ATOM 760 C C . GLU A 1 96 ? -9.313 4.313 -7.708 1.00 98.12 96 GLU A C 1
ATOM 762 O O . GLU A 1 96 ? -10.454 4.763 -7.815 1.00 98.12 96 GLU A O 1
ATOM 767 N N . PHE A 1 97 ? -8.281 5.076 -7.336 1.00 97.88 97 PHE A N 1
ATOM 768 C CA . PHE A 1 97 ? -8.404 6.505 -7.014 1.00 97.88 97 PHE A CA 1
ATOM 769 C C . PHE A 1 97 ? -7.374 7.373 -7.747 1.00 97.88 97 PHE A C 1
ATOM 771 O O . PHE A 1 97 ? -6.304 6.912 -8.149 1.00 97.88 97 PHE A O 1
ATOM 778 N N . ARG A 1 98 ? -7.699 8.652 -7.959 1.00 96.44 98 ARG A N 1
ATOM 779 C CA . ARG A 1 98 ? -6.795 9.622 -8.597 1.00 96.44 98 ARG A CA 1
ATOM 780 C C . ARG A 1 98 ? -5.824 10.197 -7.564 1.00 96.44 98 ARG A C 1
ATOM 782 O O . ARG A 1 98 ? -6.190 10.409 -6.419 1.00 96.44 98 ARG A O 1
ATOM 789 N N . LYS A 1 99 ? -4.580 10.418 -7.989 1.00 92.75 99 LYS A N 1
ATOM 790 C CA . LYS A 1 99 ? -3.432 10.697 -7.109 1.00 92.75 99 LYS A CA 1
ATOM 791 C C . LYS A 1 99 ? -3.012 12.168 -7.025 1.00 92.75 99 LYS A C 1
ATOM 793 O O . LYS A 1 99 ? -2.213 12.514 -6.167 1.00 92.75 99 LYS A O 1
ATOM 798 N N . TYR A 1 100 ? -3.531 13.005 -7.921 1.00 93.06 100 TYR A N 1
ATOM 799 C CA . TYR A 1 100 ? -3.233 14.435 -7.969 1.00 93.06 100 TYR A CA 1
ATOM 800 C C . TYR A 1 100 ? -4.240 15.221 -7.129 1.00 93.06 100 TYR A C 1
ATOM 802 O O . TYR A 1 100 ? -5.355 14.755 -6.902 1.00 93.06 100 TYR A O 1
ATOM 810 N N . GLU A 1 101 ? -3.843 16.403 -6.664 1.00 90.88 101 GLU A N 1
ATOM 811 C CA . GLU A 1 101 ? -4.793 17.391 -6.155 1.00 90.88 101 GLU A CA 1
ATOM 812 C C . GLU A 1 101 ? -5.537 18.041 -7.345 1.00 90.88 101 GLU A C 1
ATOM 814 O O . GLU A 1 101 ? -4.900 18.319 -8.366 1.00 90.88 101 GLU A O 1
ATOM 819 N N . PRO A 1 102 ? -6.850 18.322 -7.221 1.00 95.25 102 PRO A N 1
ATOM 820 C CA . PRO A 1 102 ? -7.681 18.174 -6.021 1.00 95.25 102 PRO A CA 1
ATOM 821 C C . PRO A 1 102 ? -8.242 16.760 -5.788 1.00 95.25 102 PRO A C 1
ATOM 823 O O . PRO A 1 102 ? -8.746 16.483 -4.700 1.00 95.25 102 PRO A O 1
ATOM 826 N N . GLU A 1 103 ? -8.152 15.849 -6.756 1.00 96.94 103 GLU A N 1
ATOM 827 C CA . GLU A 1 103 ? -8.926 14.599 -6.741 1.00 96.94 103 GLU A CA 1
ATOM 828 C C . GLU A 1 103 ? -8.533 13.624 -5.622 1.00 96.94 103 GLU A C 1
ATOM 830 O O . GLU A 1 103 ? -9.354 12.818 -5.188 1.00 96.94 103 GLU A O 1
ATOM 835 N N . VAL A 1 104 ? -7.293 13.679 -5.132 1.00 97.69 104 VAL A N 1
ATOM 836 C CA . VAL A 1 104 ? -6.861 12.892 -3.968 1.00 97.69 104 VAL A CA 1
ATOM 837 C C . VAL A 1 104 ? -7.561 13.353 -2.684 1.00 97.69 104 VAL A C 1
ATOM 839 O O . VAL A 1 104 ? -7.922 12.516 -1.859 1.00 97.69 104 VAL A O 1
ATOM 842 N N . ASN A 1 105 ? -7.829 14.656 -2.540 1.00 97.75 105 ASN A N 1
ATOM 843 C CA . ASN A 1 105 ? -8.574 15.191 -1.398 1.00 97.75 105 ASN A CA 1
ATOM 844 C C . ASN A 1 105 ? -10.045 14.776 -1.477 1.00 97.75 105 ASN A C 1
ATOM 846 O O . ASN A 1 105 ? -10.604 14.339 -0.475 1.00 97.75 105 ASN A O 1
ATOM 850 N N . GLU A 1 106 ? -10.636 14.832 -2.675 1.00 97.75 106 GLU A N 1
ATOM 851 C CA . GLU A 1 106 ? -11.994 14.329 -2.928 1.00 97.75 106 GLU A CA 1
ATOM 852 C C . GLU A 1 106 ? -12.093 12.827 -2.646 1.00 97.75 106 GLU A C 1
ATOM 854 O O . GLU A 1 106 ? -13.036 12.367 -2.009 1.00 97.75 106 GLU A O 1
ATOM 859 N N . PHE A 1 107 ? -11.094 12.039 -3.053 1.00 98.31 107 PHE A N 1
ATOM 860 C CA . PHE A 1 107 ? -11.036 10.623 -2.704 1.00 98.31 107 PHE A CA 1
ATOM 861 C C . PHE A 1 107 ? -11.042 10.416 -1.184 1.00 98.31 107 PHE A C 1
ATOM 863 O O . PHE A 1 107 ? -11.806 9.582 -0.689 1.00 98.31 107 PHE A O 1
ATOM 870 N N . VAL A 1 108 ? -10.230 11.169 -0.436 1.00 98.25 108 VAL A N 1
ATOM 871 C CA . VAL A 1 108 ? -10.186 11.040 1.024 1.00 98.25 108 VAL A CA 1
ATOM 872 C C . VAL A 1 108 ? -11.535 11.411 1.650 1.00 98.25 108 VAL A C 1
ATOM 874 O O . VAL A 1 108 ? -12.091 10.615 2.411 1.00 98.25 108 VAL A O 1
ATOM 877 N N . SER A 1 109 ? -12.100 12.571 1.308 1.00 97.56 109 SER A N 1
ATOM 878 C CA . SER A 1 109 ? -13.342 13.067 1.913 1.00 97.56 109 SER A CA 1
ATOM 879 C C . SER A 1 109 ? -14.578 12.270 1.497 1.00 97.56 109 SER A C 1
ATOM 881 O O . SER A 1 109 ? -15.424 11.954 2.341 1.00 97.56 109 SER A O 1
ATOM 883 N N . ASP A 1 110 ? -14.697 11.929 0.214 1.00 97.56 110 ASP A N 1
ATOM 884 C CA . ASP A 1 110 ? -15.924 11.368 -0.347 1.00 97.56 110 ASP A CA 1
ATOM 885 C C . ASP A 1 110 ? -15.953 9.853 -0.426 1.00 97.56 110 ASP A C 1
ATOM 887 O O . ASP A 1 110 ? -17.048 9.287 -0.478 1.00 97.56 110 ASP A O 1
ATOM 891 N N . VAL A 1 111 ? -14.793 9.197 -0.395 1.00 98.12 111 VAL A N 1
ATOM 892 C CA . VAL A 1 111 ? -14.694 7.739 -0.512 1.00 98.12 111 VAL A CA 1
ATOM 893 C C . VAL A 1 111 ? -14.055 7.144 0.734 1.00 98.12 111 VAL A C 1
ATOM 895 O O . VAL A 1 111 ? -14.726 6.427 1.476 1.00 98.12 111 VAL A O 1
ATOM 898 N N . LEU A 1 112 ? -12.789 7.469 1.013 1.00 98.00 112 LEU A N 1
ATOM 899 C CA . LEU A 1 112 ? -12.029 6.820 2.082 1.00 98.00 112 LEU A CA 1
ATOM 900 C C . LEU A 1 112 ? -12.679 7.033 3.452 1.00 98.00 112 LEU A C 1
ATOM 902 O O . LEU A 1 112 ? -12.870 6.077 4.201 1.00 98.00 112 LEU A O 1
ATOM 906 N N . ASN A 1 113 ? -13.071 8.261 3.790 1.00 97.12 113 ASN A N 1
ATOM 907 C CA . ASN A 1 113 ? -13.686 8.581 5.083 1.00 97.12 113 ASN A CA 1
ATOM 908 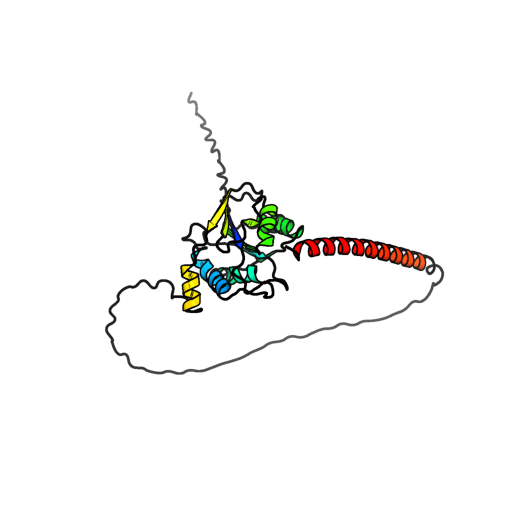C C . ASN A 1 113 ? -15.103 8.005 5.240 1.00 97.12 113 ASN A C 1
ATOM 910 O O . ASN A 1 113 ? -15.576 7.798 6.362 1.00 97.12 113 ASN A O 1
ATOM 914 N N . LYS A 1 114 ? -15.780 7.693 4.133 1.00 96.75 114 LYS A N 1
ATOM 915 C CA . LYS A 1 114 ? -17.125 7.100 4.142 1.00 96.75 114 LYS A CA 1
ATOM 916 C C . LYS A 1 114 ? -17.102 5.568 4.106 1.00 96.75 114 LYS A C 1
ATOM 918 O O . LYS A 1 114 ? -18.130 4.959 4.383 1.00 96.75 114 LYS A O 1
ATOM 923 N N . ASP A 1 115 ? -15.953 4.950 3.829 1.00 97.38 115 ASP A N 1
ATOM 924 C CA . ASP A 1 115 ? -15.792 3.494 3.863 1.00 97.38 115 ASP A CA 1
ATOM 925 C C . ASP A 1 115 ? -16.047 2.943 5.289 1.00 97.38 115 ASP A C 1
ATOM 927 O O . ASP A 1 115 ? -15.415 3.419 6.245 1.00 97.38 115 ASP A O 1
ATOM 931 N N . PRO A 1 116 ? -16.978 1.981 5.462 1.00 95.88 116 PRO A N 1
ATOM 932 C CA . PRO A 1 116 ? -17.311 1.403 6.765 1.00 95.88 116 PRO A CA 1
ATOM 933 C C . PRO A 1 116 ? -16.308 0.340 7.240 1.00 95.88 116 PRO A C 1
ATOM 935 O O . PRO A 1 116 ? -16.477 -0.204 8.326 1.00 95.88 116 PRO A O 1
ATOM 938 N N . SER A 1 117 ? -15.299 0.003 6.438 1.00 97.19 117 SER A N 1
ATOM 939 C CA . SER A 1 117 ? -14.292 -0.998 6.786 1.00 97.19 117 SER A CA 1
ATOM 940 C C . SER A 1 117 ? -13.417 -0.548 7.953 1.00 97.19 117 SER A C 1
ATOM 942 O O . SER A 1 117 ? -12.903 0.573 7.965 1.00 97.19 117 SER A O 1
ATOM 944 N N . SER A 1 118 ? -13.168 -1.462 8.887 1.00 96.19 118 SER A N 1
ATOM 945 C CA . SER A 1 118 ? -12.237 -1.261 9.994 1.00 96.19 118 SER A CA 1
ATOM 946 C C . SER A 1 118 ? -10.780 -1.431 9.565 1.00 96.19 118 SER A C 1
ATOM 948 O O . SER A 1 118 ? -9.909 -0.814 10.163 1.00 96.19 118 SER A O 1
ATOM 950 N N . ILE A 1 119 ? -10.485 -2.207 8.514 1.00 98.25 119 ILE A N 1
ATOM 951 C CA . ILE A 1 119 ? -9.125 -2.335 7.960 1.00 98.25 119 ILE A CA 1
ATOM 952 C C . ILE A 1 119 ? -9.144 -2.058 6.458 1.00 98.25 119 ILE A C 1
ATOM 954 O O . ILE A 1 119 ? -9.729 -2.818 5.679 1.00 98.25 119 ILE A O 1
ATOM 958 N N . ILE A 1 120 ? -8.452 -0.993 6.050 1.00 98.75 120 ILE A N 1
ATOM 959 C CA . ILE A 1 120 ? -8.363 -0.549 4.655 1.00 98.75 120 ILE A CA 1
ATOM 960 C C . ILE A 1 120 ? -6.906 -0.596 4.195 1.00 98.75 120 ILE A C 1
ATOM 962 O O . ILE A 1 120 ? -6.031 -0.019 4.839 1.00 98.75 120 ILE A O 1
ATOM 966 N N . LEU A 1 121 ? -6.651 -1.257 3.064 1.00 98.88 121 LEU A N 1
ATOM 967 C CA . LEU A 1 121 ? -5.344 -1.281 2.406 1.00 98.88 121 LEU A CA 1
ATOM 968 C C . LEU A 1 121 ? -5.323 -0.316 1.215 1.00 98.88 121 LEU A C 1
ATOM 970 O O . LEU A 1 121 ? -6.204 -0.352 0.360 1.00 98.88 121 LEU A O 1
ATOM 974 N N . LEU A 1 122 ? -4.292 0.515 1.144 1.00 98.88 122 LEU A N 1
ATOM 975 C CA . LEU A 1 122 ? -4.043 1.515 0.112 1.00 98.88 122 LEU A CA 1
ATOM 976 C C . LEU A 1 122 ? -2.693 1.209 -0.544 1.00 98.88 122 LEU A C 1
ATOM 978 O O . LEU A 1 122 ? -1.673 1.163 0.139 1.00 98.88 122 LEU A O 1
ATOM 982 N N . SER A 1 123 ? -2.662 1.027 -1.861 1.00 98.75 123 SER A N 1
ATOM 983 C CA . SER A 1 123 ? -1.417 0.912 -2.628 1.00 98.75 123 SER A CA 1
ATOM 984 C C . SER A 1 123 ? -1.197 2.134 -3.509 1.00 98.75 123 SER A C 1
ATOM 986 O O . SER A 1 123 ? -2.101 2.593 -4.211 1.00 98.75 123 SER A O 1
ATOM 988 N N . SER A 1 124 ? 0.016 2.675 -3.482 1.00 98.06 124 SER A N 1
ATOM 989 C CA . SER A 1 124 ? 0.363 3.896 -4.206 1.00 98.06 124 SER A CA 1
ATOM 990 C C . SER A 1 124 ? 1.786 3.830 -4.765 1.00 98.06 124 SER A C 1
ATOM 992 O O . SER A 1 124 ? 2.595 2.999 -4.347 1.00 98.06 124 SER A O 1
ATOM 994 N N . ALA A 1 125 ? 2.108 4.684 -5.737 1.00 95.94 125 ALA A N 1
ATOM 995 C CA . ALA A 1 125 ? 3.499 4.872 -6.152 1.00 95.94 125 ALA A CA 1
ATOM 996 C C . ALA A 1 125 ? 4.264 5.738 -5.146 1.00 95.94 125 ALA A C 1
ATOM 998 O O . ALA A 1 125 ? 3.644 6.490 -4.388 1.00 95.94 125 ALA A O 1
ATOM 999 N N . ARG A 1 126 ? 5.598 5.612 -5.160 1.00 95.31 126 ARG A N 1
ATOM 1000 C CA . ARG A 1 126 ? 6.529 6.280 -4.237 1.00 95.31 126 ARG A CA 1
ATOM 1001 C C . ARG A 1 126 ? 6.175 7.759 -4.083 1.00 95.31 126 ARG A C 1
ATOM 1003 O O . ARG A 1 126 ? 5.892 8.221 -2.986 1.00 95.31 126 ARG A O 1
ATOM 1010 N N . GLU A 1 127 ? 6.117 8.461 -5.203 1.00 93.69 127 GLU A N 1
ATOM 1011 C CA . GLU A 1 127 ? 5.937 9.905 -5.290 1.00 93.69 127 GLU A CA 1
ATOM 1012 C C . GLU A 1 127 ? 4.540 10.387 -4.848 1.00 93.69 127 GLU A C 1
ATOM 1014 O O . GLU A 1 127 ? 4.364 11.556 -4.520 1.00 93.69 127 GLU A O 1
ATOM 1019 N N . TRP A 1 128 ? 3.545 9.493 -4.777 1.00 96.62 128 TRP A N 1
ATOM 1020 C CA . TRP A 1 128 ? 2.170 9.843 -4.389 1.00 96.62 128 TRP A CA 1
ATOM 1021 C C . TRP A 1 128 ? 1.812 9.442 -2.958 1.00 96.62 128 TRP A C 1
ATOM 1023 O O . TRP A 1 128 ? 0.770 9.866 -2.460 1.00 96.62 128 TRP A O 1
ATOM 1033 N N . ILE A 1 129 ? 2.652 8.660 -2.270 1.00 97.75 129 ILE A N 1
ATOM 1034 C CA . ILE A 1 129 ? 2.426 8.311 -0.857 1.00 97.75 129 ILE A CA 1
ATOM 1035 C C . ILE A 1 129 ? 2.433 9.561 0.037 1.00 97.75 129 ILE A C 1
ATOM 1037 O O . ILE A 1 129 ? 1.484 9.704 0.811 1.00 97.75 129 ILE A O 1
ATOM 1041 N N . PRO A 1 130 ? 3.404 10.497 -0.069 1.00 97.62 130 PRO A N 1
ATOM 1042 C CA . PRO A 1 130 ? 3.387 11.713 0.744 1.00 97.62 130 PRO A CA 1
ATOM 1043 C C . PRO A 1 130 ? 2.136 12.564 0.496 1.00 97.62 130 PRO A C 1
ATOM 1045 O O . PRO A 1 130 ? 1.528 13.056 1.443 1.00 97.62 130 PRO A O 1
ATOM 1048 N N . VAL A 1 131 ? 1.701 12.679 -0.764 1.00 97.25 131 VAL A N 1
ATOM 1049 C CA . VAL A 1 131 ? 0.487 13.420 -1.146 1.00 97.25 131 VAL A CA 1
ATOM 1050 C C . VAL A 1 131 ? -0.767 12.775 -0.549 1.00 97.25 131 VAL A C 1
ATOM 1052 O O . VAL A 1 131 ? -1.590 13.467 0.047 1.00 97.25 131 VAL A O 1
ATOM 1055 N N . LEU A 1 132 ? -0.896 11.449 -0.653 1.00 98.25 132 LEU A N 1
ATOM 1056 C CA . LEU A 1 132 ? -2.009 10.703 -0.067 1.00 98.25 132 LEU A CA 1
ATOM 1057 C C . LEU A 1 132 ? -2.043 10.842 1.460 1.00 98.25 132 LEU A C 1
ATOM 1059 O O . LEU A 1 132 ? -3.091 11.143 2.024 1.00 98.25 132 LEU A O 1
ATOM 1063 N N . LEU A 1 133 ? -0.908 10.641 2.136 1.00 98.06 133 LEU A N 1
ATOM 1064 C CA . LEU A 1 133 ? -0.830 10.767 3.592 1.00 98.06 133 LEU A CA 1
ATOM 1065 C C . LEU A 1 133 ? -1.141 12.195 4.044 1.00 98.06 133 LEU A C 1
ATOM 1067 O O . LEU A 1 133 ? -1.878 12.366 5.014 1.00 98.06 133 LEU A O 1
ATOM 1071 N N . LYS A 1 134 ? -0.684 13.209 3.299 1.00 97.62 134 LYS A N 1
ATOM 1072 C CA . LYS A 1 134 ? -1.018 14.617 3.548 1.00 97.62 134 LYS A CA 1
ATOM 1073 C C . LYS A 1 134 ? -2.516 14.869 3.429 1.00 97.62 134 LYS A C 1
ATOM 1075 O O . LYS A 1 134 ? -3.066 15.529 4.305 1.00 97.62 134 LYS A O 1
ATOM 1080 N N . ALA A 1 135 ? -3.171 14.321 2.405 1.00 97.88 135 ALA A N 1
ATOM 1081 C CA . ALA A 1 135 ? -4.621 14.419 2.236 1.00 97.88 135 ALA A CA 1
ATOM 1082 C C . ALA A 1 135 ? -5.394 13.745 3.386 1.00 97.88 135 ALA A C 1
ATOM 1084 O O . ALA A 1 135 ? -6.455 14.223 3.777 1.00 97.88 135 ALA A O 1
ATOM 1085 N N . ILE A 1 136 ? -4.848 12.668 3.963 1.00 97.94 136 ILE A N 1
ATOM 1086 C CA . ILE A 1 136 ? -5.405 12.001 5.154 1.00 97.94 136 ILE A CA 1
ATOM 1087 C C . ILE A 1 136 ? -5.172 12.826 6.438 1.00 97.94 136 ILE A C 1
ATOM 1089 O O . ILE A 1 136 ? -5.959 12.728 7.376 1.00 97.94 136 ILE A O 1
ATOM 1093 N N . GLY A 1 137 ? -4.121 13.649 6.486 1.00 97.50 137 GLY A N 1
ATOM 1094 C CA . GLY A 1 137 ? -3.791 14.518 7.625 1.00 97.50 137 GLY A CA 1
ATOM 1095 C C . GLY A 1 137 ? -2.376 14.343 8.187 1.00 97.50 137 GLY A C 1
ATOM 1096 O O . GLY A 1 137 ? -2.036 14.954 9.197 1.00 97.50 137 GLY A O 1
ATOM 1097 N N . TYR A 1 138 ? -1.526 13.546 7.539 1.00 97.19 138 TYR A N 1
ATOM 1098 C CA . TYR A 1 138 ? -0.174 13.234 8.000 1.00 97.19 138 TYR A CA 1
ATOM 1099 C C . TYR A 1 138 ? 0.899 13.765 7.062 1.00 97.19 138 TYR A C 1
ATOM 1101 O O . TYR A 1 138 ? 0.798 13.664 5.845 1.00 97.19 138 TYR A O 1
ATOM 1109 N N . LYS A 1 139 ? 1.995 14.262 7.628 1.00 9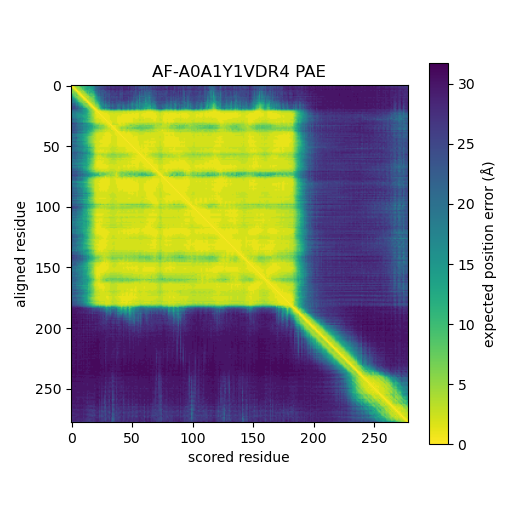5.44 139 LYS A N 1
ATOM 1110 C CA . LYS A 1 139 ? 3.197 14.603 6.864 1.00 95.44 139 LYS A CA 1
ATOM 1111 C C . LYS A 1 139 ? 4.280 13.582 7.166 1.00 95.44 139 LYS A C 1
ATOM 1113 O O . LYS A 1 139 ? 4.497 13.239 8.326 1.00 95.44 139 LYS A O 1
ATOM 1118 N N . ILE A 1 140 ? 4.941 13.113 6.120 1.00 94.94 140 ILE A N 1
ATOM 1119 C CA . ILE A 1 140 ? 6.109 12.241 6.207 1.00 94.94 140 ILE A CA 1
ATOM 1120 C C . ILE A 1 140 ? 7.254 12.864 5.419 1.00 94.94 140 ILE A C 1
ATOM 1122 O O . ILE A 1 140 ? 7.025 13.745 4.591 1.00 94.94 140 ILE A O 1
ATOM 1126 N N . ASP A 1 141 ? 8.462 12.384 5.675 1.00 92.38 141 ASP A N 1
ATOM 1127 C CA . ASP A 1 141 ? 9.622 12.687 4.849 1.00 92.38 141 ASP A CA 1
ATOM 1128 C C . ASP A 1 141 ? 9.508 11.966 3.493 1.00 92.38 141 ASP A C 1
ATOM 1130 O O . ASP A 1 141 ? 9.223 10.764 3.449 1.00 92.38 141 ASP A O 1
ATOM 1134 N N . GLU A 1 142 ? 9.712 12.690 2.394 1.00 88.56 142 GLU A N 1
ATOM 1135 C CA . GLU A 1 142 ? 9.654 12.143 1.033 1.00 88.56 142 GLU A CA 1
ATOM 1136 C C . GLU A 1 142 ? 10.791 11.152 0.759 1.00 88.56 142 GLU A C 1
ATOM 1138 O O . GLU A 1 142 ? 10.630 10.251 -0.060 1.00 88.56 142 GLU A O 1
ATOM 1143 N N . ASP A 1 143 ? 11.904 11.236 1.485 1.00 87.31 143 ASP A N 1
ATOM 1144 C CA . ASP A 1 143 ? 13.006 10.279 1.336 1.00 87.31 143 ASP A CA 1
ATOM 1145 C C . ASP A 1 143 ? 12.733 8.960 2.086 1.00 87.31 143 ASP A C 1
ATOM 1147 O O . ASP A 1 143 ? 13.394 7.941 1.877 1.00 87.31 143 ASP A O 1
ATOM 1151 N N . SER A 1 144 ? 11.692 8.924 2.928 1.00 87.69 144 SER A N 1
ATOM 1152 C CA . SER A 1 144 ? 11.321 7.731 3.703 1.00 87.69 144 SER A CA 1
ATOM 1153 C C . SER A 1 144 ? 10.483 6.701 2.926 1.00 87.69 144 SER A C 1
ATOM 1155 O O . SER A 1 144 ? 10.171 5.631 3.461 1.00 87.69 144 SER A O 1
ATOM 1157 N N . VAL A 1 145 ? 10.105 6.985 1.672 1.00 92.31 145 VAL A N 1
ATOM 1158 C CA . VAL A 1 145 ? 9.221 6.125 0.849 1.00 92.31 145 VAL A CA 1
ATOM 1159 C C . VAL A 1 145 ? 9.968 5.164 -0.094 1.00 92.31 145 VAL A C 1
ATOM 1161 O O . VAL A 1 145 ? 9.357 4.474 -0.920 1.00 92.31 145 VAL A O 1
ATOM 1164 N N . ASP A 1 146 ? 11.290 5.079 0.039 1.00 93.31 146 ASP A N 1
ATOM 1165 C CA . ASP A 1 146 ? 12.167 4.345 -0.885 1.00 93.31 146 ASP A CA 1
ATOM 1166 C C . ASP A 1 146 ? 12.108 2.835 -0.710 1.00 93.31 146 ASP A C 1
ATOM 1168 O O . ASP A 1 146 ? 12.310 2.086 -1.669 1.00 93.31 146 ASP A O 1
ATOM 1172 N N . ASP A 1 147 ? 11.769 2.391 0.491 1.00 95.50 147 ASP A N 1
ATOM 1173 C CA . ASP A 1 147 ? 11.738 0.981 0.825 1.00 95.50 147 ASP A CA 1
ATOM 1174 C C . ASP A 1 147 ? 10.388 0.341 0.458 1.00 95.50 147 ASP A C 1
ATOM 1176 O O . ASP A 1 147 ? 9.322 0.759 0.920 1.00 95.50 147 ASP A O 1
ATOM 1180 N N . PHE A 1 148 ? 10.447 -0.711 -0.360 1.00 97.00 148 PHE A N 1
ATOM 1181 C CA . PHE A 1 148 ? 9.298 -1.517 -0.771 1.00 97.00 148 PHE A CA 1
ATOM 1182 C C . PHE A 1 148 ? 8.661 -2.304 0.380 1.00 97.00 148 PHE A C 1
ATOM 1184 O O . PHE A 1 148 ? 7.486 -2.665 0.286 1.00 97.00 148 PHE A O 1
ATOM 1191 N N . ASP A 1 149 ? 9.398 -2.551 1.463 1.00 97.19 149 ASP A N 1
ATOM 1192 C CA . ASP A 1 149 ? 8.912 -3.268 2.640 1.00 97.19 149 ASP A CA 1
ATOM 1193 C C . ASP A 1 149 ? 8.124 -2.380 3.603 1.00 97.19 149 ASP A C 1
ATOM 1195 O O . ASP A 1 149 ? 7.499 -2.905 4.530 1.00 97.19 149 ASP A O 1
ATOM 1199 N N . ASN A 1 150 ? 8.135 -1.057 3.421 1.00 97.88 150 ASN A N 1
ATOM 1200 C CA . ASN A 1 150 ? 7.429 -0.144 4.311 1.00 97.88 150 ASN A CA 1
ATOM 1201 C C . ASN A 1 150 ? 5.908 -0.327 4.233 1.00 97.88 150 ASN A C 1
ATOM 1203 O O . ASN A 1 150 ? 5.307 -0.471 3.166 1.00 97.88 150 ASN A O 1
ATOM 1207 N N . ILE A 1 151 ? 5.289 -0.276 5.409 1.00 98.50 151 ILE A N 1
ATOM 1208 C CA . ILE A 1 151 ? 3.850 -0.170 5.612 1.00 98.50 151 ILE A CA 1
ATOM 1209 C C . ILE A 1 151 ? 3.630 1.010 6.548 1.00 98.50 151 ILE A C 1
ATOM 1211 O O . ILE A 1 151 ? 4.022 0.957 7.718 1.00 98.50 151 ILE A O 1
ATOM 1215 N N . TRP A 1 152 ? 2.984 2.058 6.053 1.00 98.56 152 TRP A N 1
ATOM 1216 C CA . TRP A 1 152 ? 2.505 3.146 6.898 1.00 98.56 152 TRP A CA 1
ATOM 1217 C C . TRP A 1 152 ? 1.187 2.704 7.520 1.00 98.56 152 TRP A C 1
ATOM 1219 O O . TRP A 1 152 ? 0.200 2.467 6.825 1.00 98.56 152 TRP A O 1
ATOM 1229 N N . VAL A 1 153 ? 1.202 2.538 8.835 1.00 98.44 153 VAL A N 1
ATOM 1230 C CA . VAL A 1 153 ? 0.069 2.072 9.627 1.00 98.44 153 VAL A CA 1
ATOM 1231 C C . VAL A 1 153 ? -0.485 3.251 10.402 1.00 98.44 153 VAL A C 1
ATOM 1233 O O . VAL A 1 153 ? 0.208 3.799 11.261 1.00 98.44 153 VAL A O 1
ATOM 1236 N N . ILE A 1 154 ? -1.730 3.612 10.110 1.00 98.38 154 ILE A N 1
ATOM 1237 C CA . ILE A 1 154 ? -2.500 4.596 10.867 1.00 98.38 154 ILE A CA 1
ATOM 1238 C C . ILE A 1 154 ? -3.470 3.814 11.745 1.00 98.38 154 ILE A C 1
ATOM 1240 O O . ILE A 1 154 ? -4.433 3.239 11.243 1.00 98.38 154 ILE A O 1
ATOM 1244 N N . GLU A 1 155 ? -3.177 3.743 13.040 1.00 97.25 155 GLU A N 1
ATOM 1245 C CA . GLU A 1 155 ? -4.048 3.124 14.046 1.00 97.25 155 GLU A CA 1
ATOM 1246 C C . GLU A 1 155 ? -5.054 4.152 14.576 1.00 97.25 155 GLU A C 1
ATOM 1248 O O . GLU A 1 155 ? -4.694 5.315 14.768 1.00 97.25 155 GLU A O 1
ATOM 1253 N N . ASN A 1 156 ? -6.272 3.710 14.900 1.00 94.88 156 ASN A N 1
ATOM 1254 C CA . ASN A 1 156 ? -7.346 4.558 15.432 1.00 94.88 156 ASN A CA 1
ATOM 1255 C C . ASN A 1 156 ? -7.650 5.767 14.525 1.00 94.88 156 ASN A C 1
ATOM 1257 O O . ASN A 1 156 ? -7.721 6.902 14.994 1.00 94.88 156 ASN A O 1
ATOM 1261 N N . ASP A 1 157 ? -7.785 5.521 13.220 1.00 94.75 157 ASP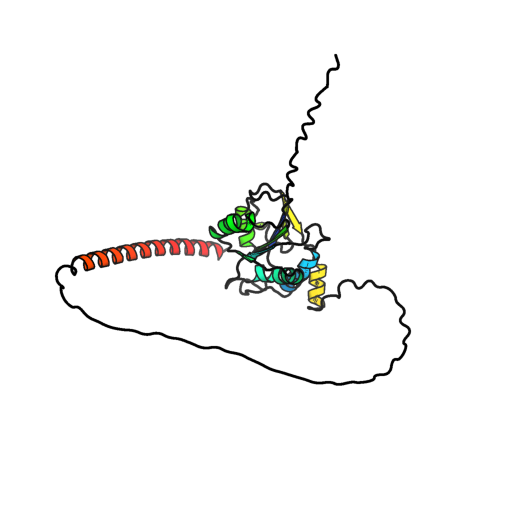 A N 1
ATOM 1262 C CA . ASP A 1 157 ? -8.166 6.539 12.241 1.00 94.75 157 ASP A CA 1
ATOM 1263 C C . ASP A 1 157 ? -9.570 7.086 12.543 1.00 94.75 157 ASP A C 1
ATOM 1265 O O . ASP A 1 157 ? -10.580 6.404 12.364 1.00 94.75 157 ASP A O 1
ATOM 1269 N N . ASP A 1 158 ? -9.631 8.345 12.972 1.00 92.62 158 ASP A N 1
ATOM 1270 C CA . ASP A 1 158 ? -10.868 9.067 13.267 1.00 92.62 158 ASP A CA 1
ATOM 1271 C C . ASP A 1 158 ? -11.443 9.801 12.044 1.00 92.62 158 ASP A C 1
ATOM 1273 O O . ASP A 1 158 ? -12.399 10.572 12.180 1.00 92.62 158 ASP A O 1
ATOM 1277 N N . LYS A 1 159 ? -10.867 9.567 10.851 1.00 93.44 159 LYS A N 1
ATOM 1278 C CA . LYS A 1 159 ? -11.226 10.197 9.567 1.00 93.44 159 LYS A CA 1
ATOM 1279 C C . LYS A 1 159 ? -10.908 11.694 9.503 1.00 93.44 159 LYS A C 1
ATOM 1281 O O . LYS A 1 159 ? -11.311 12.369 8.555 1.00 93.44 159 LYS A O 1
ATOM 1286 N N . LYS A 1 160 ? -10.208 12.222 10.510 1.00 90.56 160 LYS A N 1
ATOM 1287 C CA . LYS A 1 160 ? -9.768 13.622 10.606 1.00 90.56 160 LYS A CA 1
ATOM 1288 C C . LYS A 1 160 ? -8.246 13.745 10.719 1.00 90.56 160 LYS A C 1
ATOM 1290 O O . LYS A 1 160 ? -7.744 14.858 10.830 1.00 90.56 160 LYS A O 1
ATOM 1295 N N . GLY A 1 161 ? -7.524 12.622 10.683 1.00 90.38 161 GLY A N 1
ATOM 1296 C CA . GLY A 1 161 ? -6.065 12.590 10.748 1.00 90.38 161 GLY A CA 1
ATOM 1297 C C . GLY A 1 161 ? -5.495 12.623 12.168 1.00 90.38 161 GLY A C 1
ATOM 1298 O O . GLY A 1 161 ? -4.323 12.950 12.335 1.00 90.38 161 GLY A O 1
ATOM 1299 N N . HIS A 1 162 ? -6.279 12.286 13.200 1.00 91.56 162 HIS A N 1
ATOM 1300 C CA . HIS A 1 162 ? -5.792 12.266 14.590 1.00 91.56 162 HIS A CA 1
ATOM 1301 C C . HIS A 1 162 ? -5.345 10.880 15.085 1.00 91.56 162 HIS A C 1
ATOM 1303 O O . HIS A 1 162 ? -4.935 10.732 16.237 1.00 91.56 162 HIS A O 1
ATOM 1309 N N . GLY A 1 163 ? -5.404 9.854 14.235 1.00 94.12 163 GLY A N 1
ATOM 1310 C CA . GLY A 1 163 ? -4.863 8.528 14.536 1.00 94.12 163 GLY A CA 1
ATOM 1311 C C . GLY A 1 163 ? -3.336 8.518 14.710 1.00 94.12 163 GLY A C 1
ATOM 1312 O O . GLY A 1 163 ? -2.634 9.492 14.416 1.00 94.12 163 GLY A O 1
ATOM 1313 N N . LYS A 1 164 ? -2.789 7.382 15.147 1.00 96.62 164 LYS A N 1
ATOM 1314 C CA . LYS A 1 164 ? -1.345 7.197 15.336 1.00 96.62 164 LYS A CA 1
ATOM 1315 C C . LYS A 1 164 ? -0.707 6.619 14.077 1.00 96.62 164 LYS A C 1
ATOM 1317 O O . LYS A 1 164 ? -0.880 5.436 13.788 1.00 96.62 164 LYS A O 1
ATOM 1322 N N . LEU A 1 165 ? 0.090 7.429 13.383 1.00 97.56 165 LEU A N 1
ATOM 1323 C CA . LEU A 1 165 ? 0.931 6.975 12.276 1.00 97.56 165 LEU A CA 1
ATOM 1324 C C . LEU A 1 165 ? 2.206 6.288 12.795 1.00 97.56 165 LEU A C 1
ATOM 1326 O O . LEU A 1 165 ? 2.895 6.791 13.680 1.00 97.56 165 LEU A O 1
ATOM 1330 N N . SER A 1 166 ? 2.538 5.137 12.216 1.00 97.50 166 SER A N 1
ATOM 1331 C CA . SER A 1 166 ? 3.803 4.426 12.420 1.00 97.50 166 SER A CA 1
ATOM 1332 C C . SER A 1 166 ? 4.244 3.737 11.132 1.00 97.50 166 SER A C 1
ATOM 1334 O O . SER A 1 166 ? 3.416 3.459 10.268 1.00 97.50 166 SER A O 1
ATOM 1336 N N . VAL A 1 167 ? 5.535 3.431 11.003 1.00 97.69 167 VAL A N 1
ATOM 1337 C CA . VAL A 1 167 ? 6.059 2.641 9.881 1.00 97.69 167 VAL A CA 1
ATOM 1338 C C . VAL A 1 167 ? 6.455 1.260 10.386 1.00 97.69 167 VAL A C 1
ATOM 1340 O O . VAL A 1 167 ? 7.179 1.128 11.374 1.00 97.69 167 VAL A O 1
ATOM 1343 N N . LYS A 1 168 ? 5.965 0.219 9.716 1.00 97.69 168 LYS A N 1
ATOM 1344 C CA . LYS A 1 168 ? 6.308 -1.186 9.972 1.00 97.69 168 LYS A CA 1
ATOM 1345 C C . LYS A 1 168 ? 6.840 -1.830 8.692 1.00 97.69 168 LYS A C 1
ATOM 1347 O O . LYS A 1 168 ? 6.691 -1.271 7.612 1.00 97.69 168 LYS A O 1
ATOM 1352 N N . LYS A 1 169 ? 7.460 -3.006 8.815 1.00 97.44 169 LYS A N 1
ATOM 1353 C CA . LYS A 1 169 ? 8.006 -3.768 7.681 1.00 97.44 169 LYS A CA 1
ATOM 1354 C C . LYS A 1 169 ? 7.124 -4.969 7.342 1.00 97.44 169 LYS A C 1
ATOM 1356 O O . LYS A 1 169 ? 6.626 -5.624 8.259 1.00 97.44 169 LYS A O 1
ATOM 1361 N N . GLN A 1 170 ? 6.994 -5.281 6.053 1.00 95.94 170 GLN A N 1
ATOM 1362 C CA . GLN A 1 170 ? 6.290 -6.469 5.549 1.00 95.94 170 GLN A CA 1
ATOM 1363 C C . GLN A 1 170 ? 6.959 -7.774 6.005 1.00 95.94 170 GLN A C 1
ATOM 1365 O O . GLN A 1 170 ? 6.252 -8.705 6.382 1.00 95.94 170 GLN A O 1
ATOM 1370 N N . LYS A 1 171 ? 8.303 -7.820 6.026 1.00 96.00 171 LYS A N 1
ATOM 1371 C CA . LYS A 1 171 ? 9.108 -8.997 6.415 1.00 96.00 171 LYS A CA 1
ATOM 1372 C C . LYS A 1 171 ? 8.745 -10.261 5.617 1.00 96.00 171 LYS A C 1
ATOM 1374 O O . LYS A 1 171 ? 8.471 -11.310 6.194 1.00 96.00 171 LYS A O 1
ATOM 1379 N N . ILE A 1 172 ? 8.734 -10.145 4.289 1.00 96.75 172 ILE A N 1
ATOM 1380 C CA . ILE A 1 172 ? 8.346 -11.228 3.365 1.00 96.75 172 ILE A CA 1
ATOM 1381 C C . ILE A 1 172 ? 9.468 -11.691 2.435 1.00 96.75 172 ILE A C 1
ATOM 1383 O O . ILE A 1 172 ? 9.183 -12.410 1.483 1.00 96.75 172 ILE A O 1
ATOM 1387 N N . GLU A 1 173 ? 10.722 -11.334 2.716 1.00 97.19 173 GLU A N 1
ATOM 1388 C CA . GLU A 1 173 ? 11.860 -11.672 1.850 1.00 97.19 173 GLU A CA 1
ATOM 1389 C C . GLU A 1 173 ? 11.942 -13.169 1.546 1.00 97.19 173 GLU A C 1
ATOM 1391 O O . GLU A 1 173 ? 11.952 -13.561 0.387 1.00 97.19 173 GLU A O 1
ATOM 1396 N N . SER A 1 174 ? 11.838 -14.018 2.570 1.00 96.88 174 SER A N 1
ATOM 1397 C CA . SER A 1 174 ? 11.881 -15.473 2.388 1.00 96.88 174 SER A CA 1
ATOM 1398 C C . SER A 1 174 ? 10.736 -16.020 1.528 1.00 96.88 174 SER A C 1
ATOM 1400 O O . SER A 1 174 ? 10.885 -17.040 0.862 1.00 96.88 174 SER A O 1
ATOM 1402 N N . CYS A 1 175 ? 9.577 -15.353 1.519 1.00 96.62 175 CYS A N 1
ATOM 1403 C CA . CYS A 1 175 ? 8.480 -15.705 0.622 1.00 96.62 175 CYS A CA 1
ATOM 1404 C C . CYS A 1 175 ? 8.790 -15.276 -0.818 1.00 96.62 175 CYS A C 1
ATOM 1406 O O . CYS A 1 175 ? 8.503 -16.027 -1.749 1.00 96.62 175 CYS A O 1
ATOM 1408 N N . ILE A 1 176 ? 9.379 -14.091 -0.997 1.00 97.38 176 ILE A N 1
ATOM 1409 C CA . ILE A 1 176 ? 9.772 -13.566 -2.308 1.00 97.38 176 ILE A CA 1
ATOM 1410 C C . ILE A 1 176 ? 10.828 -14.477 -2.937 1.00 97.38 176 ILE A C 1
ATOM 1412 O O . ILE A 1 176 ? 10.631 -14.928 -4.062 1.00 97.38 176 ILE A O 1
ATOM 1416 N N . GLU A 1 177 ? 11.892 -14.802 -2.201 1.00 97.12 177 GLU A N 1
ATOM 1417 C CA . GLU A 1 177 ? 12.954 -15.721 -2.636 1.00 97.12 177 GLU A CA 1
ATOM 1418 C C . GLU A 1 177 ? 12.377 -17.079 -3.048 1.00 97.12 177 GLU A C 1
ATOM 1420 O O . GLU A 1 177 ? 12.626 -17.548 -4.158 1.00 97.12 177 GLU A O 1
ATOM 1425 N N . TYR A 1 178 ? 11.496 -17.653 -2.221 1.00 95.44 178 TYR A N 1
ATOM 1426 C CA . TYR A 1 178 ? 10.827 -18.912 -2.543 1.00 95.44 178 TYR A CA 1
ATOM 1427 C C . TYR A 1 178 ? 10.057 -18.850 -3.873 1.00 95.44 178 TYR A C 1
ATOM 1429 O O . TYR A 1 178 ? 10.166 -19.764 -4.692 1.00 95.44 178 TYR A O 1
ATOM 1437 N N . TYR A 1 179 ? 9.290 -17.778 -4.104 1.00 94.44 179 TYR A N 1
ATOM 1438 C CA . TYR A 1 179 ? 8.542 -17.587 -5.351 1.00 94.44 179 TYR A CA 1
ATOM 1439 C C . TYR A 1 179 ? 9.452 -17.410 -6.569 1.00 94.44 179 TYR A C 1
ATOM 1441 O O . TYR A 1 179 ? 9.103 -17.882 -7.651 1.00 94.44 179 TYR A O 1
ATOM 1449 N N . LEU A 1 180 ? 10.597 -16.746 -6.410 1.00 95.00 180 LEU A N 1
ATOM 1450 C CA . LEU A 1 180 ? 11.570 -16.567 -7.489 1.00 95.00 180 LEU A CA 1
ATOM 1451 C C . LEU A 1 180 ? 12.247 -17.891 -7.865 1.00 95.00 180 LEU A C 1
ATOM 1453 O O . LEU A 1 180 ? 12.462 -18.148 -9.046 1.00 95.00 180 LEU A O 1
ATOM 1457 N N . GLU A 1 181 ? 12.527 -18.752 -6.886 1.00 95.44 181 GLU A N 1
ATOM 1458 C CA . GLU A 1 181 ? 13.150 -20.062 -7.113 1.00 95.44 181 GLU A CA 1
ATOM 1459 C C . GLU A 1 181 ? 12.183 -21.105 -7.698 1.00 95.44 181 GLU A C 1
ATOM 1461 O O . GLU A 1 181 ? 12.574 -21.914 -8.540 1.00 95.44 181 GLU A O 1
ATOM 1466 N N . HIS A 1 182 ? 10.920 -21.109 -7.258 1.00 91.12 182 HIS A N 1
ATOM 1467 C CA . HIS A 1 182 ? 9.968 -22.196 -7.542 1.00 91.12 182 HIS A CA 1
ATOM 1468 C C . HIS A 1 182 ? 8.842 -21.800 -8.513 1.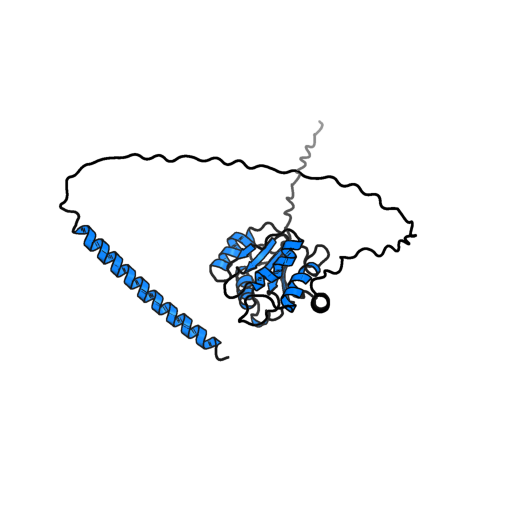00 91.12 182 HIS A C 1
ATOM 1470 O O . HIS A 1 182 ? 8.036 -22.644 -8.920 1.00 91.12 182 HIS A O 1
ATOM 1476 N N . GLY A 1 183 ? 8.769 -20.525 -8.900 1.00 82.38 183 GLY A N 1
ATOM 1477 C CA . GLY A 1 183 ? 7.708 -19.980 -9.741 1.00 82.38 183 GLY A CA 1
ATOM 1478 C C . GLY A 1 183 ? 6.337 -19.950 -9.052 1.00 82.38 183 GLY A C 1
ATOM 1479 O O . GLY A 1 183 ? 6.201 -20.077 -7.838 1.00 82.38 183 GLY A O 1
ATOM 1480 N N . HIS A 1 184 ? 5.272 -19.788 -9.843 1.00 65.81 184 HIS A N 1
ATOM 1481 C CA . HIS A 1 184 ? 3.885 -19.647 -9.364 1.00 65.81 184 HIS A CA 1
ATOM 1482 C C . HIS A 1 184 ? 3.267 -20.905 -8.725 1.00 65.81 184 HIS A C 1
ATOM 1484 O O . HIS A 1 184 ? 2.061 -20.929 -8.457 1.00 65.81 184 HIS A O 1
ATOM 1490 N N . LEU A 1 185 ? 4.047 -21.957 -8.473 1.00 52.81 185 LEU A N 1
ATOM 1491 C CA . LEU A 1 185 ? 3.567 -23.113 -7.731 1.00 52.81 185 LEU A CA 1
ATOM 1492 C C . LEU A 1 185 ? 3.383 -22.687 -6.275 1.00 52.81 185 LEU A C 1
ATOM 1494 O O . LEU A 1 185 ? 4.328 -22.669 -5.492 1.00 52.81 185 LEU A O 1
ATOM 1498 N N . GLN A 1 186 ? 2.154 -22.307 -5.912 1.00 50.12 186 GLN A N 1
ATOM 1499 C CA . GLN A 1 186 ? 1.837 -22.036 -4.518 1.00 50.12 186 GLN A CA 1
ATOM 1500 C C . GLN A 1 186 ? 2.243 -23.257 -3.684 1.00 50.12 186 GLN A C 1
ATOM 1502 O O . GLN A 1 186 ? 1.786 -24.367 -3.987 1.00 50.12 186 GLN A O 1
ATOM 1507 N N . PRO A 1 187 ? 3.067 -23.091 -2.634 1.00 43.62 1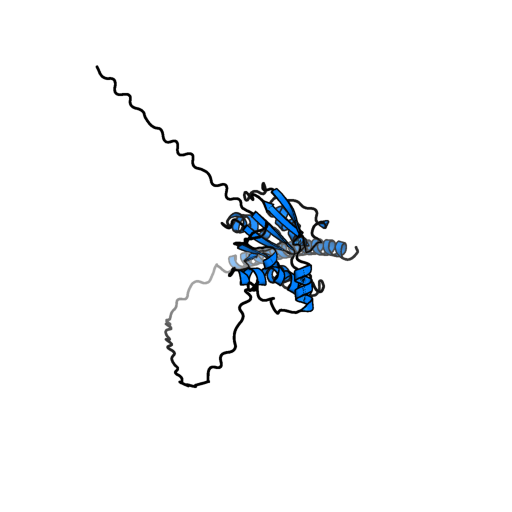87 PRO A N 1
ATOM 1508 C CA . PRO A 1 187 ? 3.304 -24.177 -1.709 1.00 43.62 187 PRO A CA 1
ATOM 1509 C C . PRO A 1 187 ? 1.948 -24.495 -1.094 1.00 43.62 187 PRO A C 1
ATOM 1511 O O . PRO A 1 187 ? 1.322 -23.618 -0.491 1.00 43.62 187 PRO A O 1
ATOM 1514 N N . ALA A 1 188 ? 1.471 -25.723 -1.318 1.00 38.72 188 ALA A N 1
ATOM 1515 C CA . ALA A 1 188 ? 0.211 -26.207 -0.781 1.00 38.72 188 ALA A CA 1
ATOM 1516 C C . ALA A 1 188 ? 0.128 -25.794 0.690 1.00 38.72 188 ALA A C 1
ATOM 1518 O O . ALA A 1 188 ? 0.943 -26.213 1.513 1.00 38.72 188 ALA A O 1
ATOM 1519 N N . SER A 1 189 ? -0.810 -24.899 0.995 1.00 45.56 189 SER A N 1
ATOM 1520 C CA . SER A 1 189 ? -0.992 -24.337 2.324 1.00 45.56 189 SER A CA 1
ATOM 1521 C C . SER A 1 189 ? -1.122 -25.476 3.330 1.00 45.56 189 SER A C 1
ATOM 1523 O O . SER A 1 189 ? -2.120 -26.189 3.295 1.00 45.56 189 SER A O 1
ATOM 1525 N N . ASN A 1 190 ? -0.107 -25.659 4.178 1.00 47.38 190 ASN A N 1
ATOM 1526 C CA . ASN A 1 190 ? -0.102 -26.461 5.401 1.00 47.38 190 ASN A CA 1
ATOM 1527 C C . ASN A 1 190 ? -1.170 -27.567 5.455 1.00 47.38 190 ASN A C 1
ATOM 1529 O O . 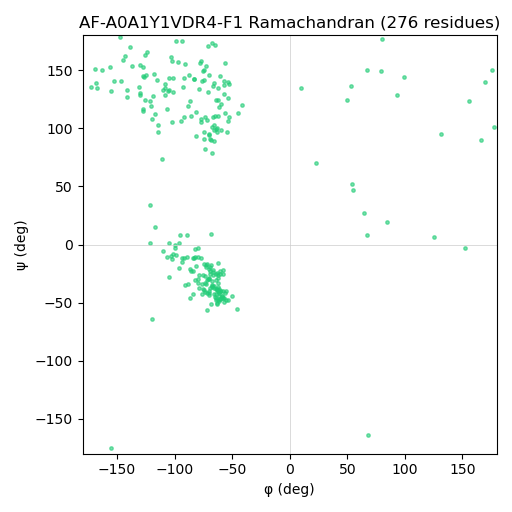ASN A 1 190 ? -2.104 -27.512 6.259 1.00 47.38 190 ASN A O 1
ATOM 1533 N N . ALA A 1 191 ? -1.008 -28.612 4.640 1.00 38.78 191 ALA A N 1
ATOM 1534 C CA . ALA A 1 191 ? -1.574 -29.897 5.003 1.00 38.78 191 ALA A CA 1
ATOM 1535 C C . ALA A 1 191 ? -0.829 -30.342 6.264 1.00 38.78 191 ALA A C 1
ATOM 1537 O O . ALA A 1 191 ? 0.371 -30.613 6.221 1.00 38.78 191 ALA A O 1
ATOM 1538 N N . SER A 1 192 ? -1.532 -30.358 7.399 1.00 37.88 192 SER A N 1
ATOM 1539 C CA . SER A 1 192 ? -1.068 -31.040 8.604 1.00 37.88 192 SER A CA 1
ATOM 1540 C C . SER A 1 192 ? -0.457 -32.374 8.195 1.00 37.88 192 SER A C 1
ATOM 1542 O O . SER A 1 192 ? -1.154 -33.218 7.628 1.00 37.88 192 SER A O 1
ATOM 1544 N N . ILE A 1 193 ? 0.825 -32.573 8.495 1.00 42.72 193 ILE A N 1
ATOM 1545 C CA . ILE A 1 193 ? 1.458 -33.886 8.435 1.00 42.72 193 ILE A CA 1
ATOM 1546 C C . ILE A 1 193 ? 0.810 -34.720 9.546 1.00 42.72 193 ILE A C 1
ATOM 1548 O O . ILE A 1 193 ? 1.353 -34.900 10.632 1.00 42.72 193 ILE A O 1
ATOM 1552 N N . LYS A 1 194 ? -0.397 -35.230 9.293 1.00 39.66 194 LYS A N 1
ATOM 1553 C CA . LYS A 1 194 ? -0.855 -36.451 9.935 1.00 39.66 194 LYS A CA 1
ATOM 1554 C C . LYS A 1 194 ? -0.139 -37.571 9.199 1.00 39.66 194 LYS A C 1
ATOM 1556 O O . LYS A 1 194 ? -0.474 -37.893 8.062 1.00 39.66 194 LYS A O 1
ATOM 1561 N N . LYS A 1 195 ? 0.871 -38.153 9.853 1.00 48.28 195 LYS A N 1
ATOM 1562 C CA . LYS A 1 195 ? 1.362 -39.493 9.519 1.00 48.28 195 LYS A CA 1
ATOM 1563 C C . LYS A 1 195 ? 0.162 -40.436 9.577 1.00 48.28 195 LYS A C 1
ATOM 1565 O O . LYS A 1 195 ? -0.229 -40.887 10.649 1.00 48.28 195 LYS A O 1
ATOM 1570 N N . THR A 1 196 ? -0.439 -40.715 8.431 1.00 38.16 196 THR A N 1
ATOM 1571 C CA . THR A 1 196 ? -1.375 -41.822 8.287 1.00 38.16 196 THR A CA 1
ATOM 1572 C C . THR A 1 196 ? -0.739 -42.816 7.339 1.00 38.16 196 THR A C 1
ATOM 1574 O O . THR A 1 196 ? -0.662 -42.614 6.131 1.00 38.16 196 THR A O 1
ATOM 1577 N N . THR A 1 197 ? -0.224 -43.882 7.937 1.00 47.12 197 THR A N 1
ATOM 1578 C CA . THR A 1 197 ? 0.211 -45.109 7.285 1.00 47.12 197 THR A CA 1
ATOM 1579 C C . THR A 1 197 ? -0.934 -45.652 6.432 1.00 47.12 197 THR A C 1
ATOM 1581 O O . THR A 1 197 ? -1.903 -46.188 6.965 1.00 47.12 197 THR A O 1
ATOM 1584 N N . ILE A 1 198 ? -0.845 -45.520 5.107 1.00 40.62 198 ILE A N 1
ATOM 1585 C CA . ILE A 1 198 ? -1.795 -46.149 4.183 1.00 40.62 198 ILE A CA 1
ATOM 1586 C C . ILE A 1 198 ? -1.203 -47.483 3.729 1.00 40.62 198 ILE A C 1
ATOM 1588 O O . ILE A 1 198 ? -0.280 -47.540 2.917 1.00 40.62 198 ILE A O 1
ATOM 1592 N N . LYS A 1 199 ? -1.772 -48.575 4.254 1.00 43.78 199 LYS A N 1
ATOM 1593 C CA . LYS A 1 199 ? -1.682 -49.908 3.650 1.00 43.78 199 LYS A CA 1
ATOM 1594 C C . LYS A 1 199 ? -2.297 -49.847 2.249 1.00 43.78 199 LYS A C 1
ATOM 1596 O O . LYS A 1 199 ? -3.479 -49.537 2.102 1.00 43.78 199 LYS A O 1
ATOM 1601 N N . LYS A 1 200 ? -1.505 -50.183 1.226 1.00 40.09 200 LYS A N 1
ATOM 1602 C CA . LYS A 1 200 ? -1.985 -50.474 -0.133 1.00 40.09 200 LYS A CA 1
ATOM 1603 C C . LYS A 1 200 ? -3.022 -51.596 -0.065 1.00 40.09 200 LYS A C 1
ATOM 1605 O O . LYS A 1 200 ? -2.666 -52.733 0.222 1.00 40.09 200 LYS A O 1
ATOM 1610 N N . THR A 1 201 ? -4.275 -51.281 -0.382 1.00 39.12 201 THR A N 1
ATOM 1611 C CA . THR A 1 201 ? -5.261 -52.287 -0.786 1.00 39.12 201 THR A CA 1
ATOM 1612 C C . THR A 1 201 ? -5.744 -51.943 -2.185 1.00 39.12 201 THR A C 1
ATOM 1614 O O . THR A 1 201 ? -6.252 -50.857 -2.451 1.00 39.12 201 THR A O 1
ATOM 1617 N N . THR A 1 202 ? -5.494 -52.881 -3.086 1.00 43.28 202 THR A N 1
ATOM 1618 C CA . THR A 1 202 ? -5.831 -52.890 -4.504 1.00 43.28 202 THR A CA 1
ATOM 1619 C C . THR A 1 202 ? -7.347 -52.888 -4.697 1.00 43.28 202 THR A C 1
ATOM 1621 O O . THR A 1 202 ? -8.015 -53.801 -4.220 1.00 43.28 202 THR A O 1
ATOM 1624 N N . ILE A 1 203 ? -7.898 -51.923 -5.444 1.00 41.94 203 ILE A N 1
ATOM 1625 C CA . ILE A 1 203 ? -9.280 -51.995 -5.944 1.00 41.94 203 ILE A CA 1
ATOM 1626 C C . ILE A 1 203 ? -9.292 -51.810 -7.463 1.00 41.94 203 ILE A C 1
ATOM 1628 O O . ILE A 1 203 ? -8.764 -50.846 -8.019 1.00 41.94 203 ILE A O 1
ATOM 1632 N N . LYS A 1 204 ? -9.889 -52.816 -8.107 1.00 39.19 204 LYS A N 1
ATOM 1633 C CA . LYS A 1 204 ? -10.140 -52.980 -9.538 1.00 39.19 204 LYS A CA 1
ATOM 1634 C C . LYS A 1 204 ? -10.957 -51.823 -10.120 1.00 39.19 204 LYS A C 1
ATOM 1636 O O . LYS A 1 204 ? -11.951 -51.387 -9.551 1.00 39.19 204 LYS A O 1
ATOM 1641 N N . LYS A 1 205 ? -10.565 -51.430 -11.333 1.00 38.62 205 LYS A N 1
ATOM 1642 C CA . LYS A 1 205 ? -11.330 -50.597 -12.266 1.00 38.62 205 LYS A CA 1
ATOM 1643 C C . LYS A 1 205 ? -12.628 -51.299 -12.676 1.00 38.62 205 LYS A C 1
ATOM 1645 O O . LYS A 1 205 ? -12.577 -52.436 -13.138 1.00 38.62 205 LYS A O 1
ATOM 1650 N N . THR A 1 206 ? -13.735 -50.560 -12.671 1.00 37.12 206 THR A N 1
ATOM 1651 C CA . THR A 1 206 ? -14.855 -50.815 -13.587 1.00 37.12 206 THR A CA 1
ATOM 1652 C C . THR A 1 206 ? -15.446 -49.498 -14.070 1.00 37.12 206 THR A C 1
ATOM 1654 O O . THR A 1 206 ? -15.763 -48.599 -13.300 1.00 37.12 206 THR A O 1
ATOM 1657 N N . SER A 1 207 ? -15.529 -49.407 -15.389 1.00 38.72 207 SER A N 1
ATOM 1658 C CA . SER A 1 207 ? -16.047 -48.331 -16.223 1.00 38.72 207 SER A CA 1
ATOM 1659 C C . SER A 1 207 ? -17.567 -48.173 -16.136 1.00 38.72 207 SER A C 1
ATOM 1661 O O . SER A 1 207 ? -18.271 -49.182 -16.191 1.00 38.72 207 SER A O 1
ATOM 1663 N N . LYS A 1 208 ? -18.085 -46.941 -16.239 1.00 39.69 208 LYS A N 1
ATOM 1664 C CA . LYS A 1 208 ? -19.271 -46.695 -17.077 1.00 39.69 208 LYS A CA 1
ATOM 1665 C C . LYS A 1 208 ? -19.381 -45.248 -17.561 1.00 39.69 208 LYS A C 1
ATOM 1667 O O . LYS A 1 208 ? -19.223 -44.288 -16.820 1.00 39.69 208 LYS A O 1
ATOM 1672 N N . LYS A 1 209 ? -19.630 -45.177 -18.863 1.00 37.94 209 LYS A N 1
ATOM 1673 C CA . LYS A 1 209 ? -19.787 -44.050 -19.780 1.00 37.94 209 LYS A CA 1
ATOM 1674 C C . LYS A 1 209 ? -21.272 -43.695 -19.862 1.00 37.94 209 LYS A C 1
ATOM 1676 O O . LYS A 1 209 ? -22.059 -44.609 -20.085 1.00 37.94 209 LYS A O 1
ATOM 1681 N N . THR A 1 210 ? -21.630 -42.411 -19.805 1.00 38.31 210 THR A N 1
ATOM 1682 C CA . THR A 1 210 ? -22.885 -41.916 -20.402 1.00 38.31 210 THR A CA 1
ATOM 1683 C C . THR A 1 210 ? -22.826 -40.423 -20.727 1.00 38.31 210 THR A C 1
ATOM 1685 O O . THR A 1 210 ? -22.054 -39.662 -20.157 1.00 38.31 210 THR A O 1
ATOM 1688 N N . THR A 1 211 ? -23.622 -40.056 -21.722 1.00 35.44 211 THR A N 1
ATOM 1689 C CA . THR A 1 211 ? -23.453 -38.993 -22.717 1.00 35.44 211 THR A CA 1
ATOM 1690 C C . THR A 1 211 ? -24.536 -37.908 -22.650 1.00 35.44 211 THR A C 1
ATOM 1692 O O . THR A 1 211 ? -25.699 -38.232 -22.466 1.00 35.44 211 THR A O 1
ATOM 1695 N N . SER A 1 212 ? -24.135 -36.668 -22.972 1.00 36.69 212 SER A N 1
ATOM 1696 C CA . SER A 1 212 ? -24.797 -35.629 -23.807 1.00 36.69 212 SER A CA 1
ATOM 1697 C C . SER A 1 212 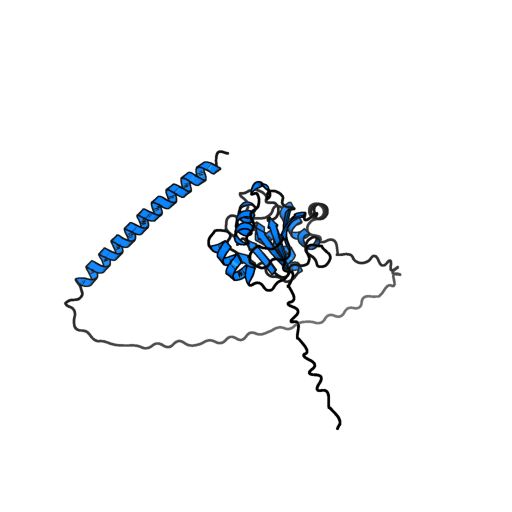? -26.244 -35.137 -23.562 1.00 36.69 212 SER A C 1
ATOM 1699 O O . SER A 1 212 ? -27.173 -35.939 -23.558 1.00 36.69 212 SER A O 1
ATOM 1701 N N . LYS A 1 213 ? -26.426 -33.799 -23.641 1.00 38.84 213 LYS A N 1
ATOM 1702 C CA . LYS A 1 213 ? -27.364 -32.987 -24.494 1.00 38.84 213 LYS A CA 1
ATOM 1703 C C . LYS A 1 213 ? -27.609 -31.626 -23.794 1.00 38.84 213 LYS A C 1
ATOM 1705 O O . LYS A 1 213 ? -27.866 -31.635 -22.604 1.00 38.84 213 LYS A O 1
ATOM 1710 N N . LYS A 1 214 ? -27.386 -30.413 -24.335 1.00 36.91 214 LYS A N 1
ATOM 1711 C CA . LYS A 1 214 ? -27.687 -29.678 -25.598 1.00 36.91 214 LYS A CA 1
ATOM 1712 C C . LYS A 1 214 ? -28.989 -28.835 -25.535 1.00 36.91 214 LYS A C 1
ATOM 1714 O O . LYS A 1 214 ? -30.057 -29.391 -25.324 1.00 36.91 214 LYS A O 1
ATOM 1719 N N . SER A 1 215 ? -28.856 -27.546 -25.920 1.00 38.69 215 SER A N 1
ATOM 1720 C CA . SER A 1 215 ? -29.867 -26.582 -26.458 1.00 38.69 215 SER A CA 1
ATOM 1721 C C . SER A 1 215 ? -30.821 -25.889 -25.449 1.00 38.69 215 SER A C 1
ATOM 1723 O O . SER A 1 215 ? -31.127 -26.485 -24.434 1.00 38.69 215 SER A O 1
ATOM 1725 N N . THR A 1 216 ? -31.339 -24.649 -25.597 1.00 37.59 216 THR A N 1
ATOM 1726 C CA . THR A 1 216 ? -31.421 -23.690 -26.729 1.00 37.59 216 THR A CA 1
ATOM 1727 C C . THR A 1 216 ? -31.872 -22.275 -26.281 1.00 37.59 216 THR A C 1
ATOM 1729 O O . THR A 1 216 ? -32.815 -22.133 -25.516 1.00 37.59 216 THR A O 1
ATOM 1732 N N . LYS A 1 217 ? -31.226 -21.246 -26.852 1.00 45.72 217 LYS A N 1
ATOM 1733 C CA . LYS A 1 217 ? -31.708 -19.976 -27.465 1.00 45.72 217 LYS A CA 1
ATOM 1734 C C . LYS A 1 217 ? -33.196 -19.547 -27.333 1.00 45.72 217 LYS A C 1
ATOM 1736 O O . LYS A 1 217 ? -34.082 -20.276 -27.769 1.00 45.72 217 LYS A O 1
ATOM 1741 N N . LYS A 1 218 ? -33.447 -18.261 -27.013 1.00 40.03 218 LYS A N 1
ATOM 1742 C CA . LYS A 1 218 ? -34.573 -17.478 -27.582 1.00 40.03 218 LYS A CA 1
ATOM 1743 C C . LYS A 1 218 ? -34.281 -15.969 -27.612 1.00 40.03 218 LYS A C 1
ATOM 1745 O O . LYS A 1 218 ? -33.657 -15.425 -26.712 1.00 40.03 218 LYS A O 1
ATOM 1750 N N . THR A 1 219 ? -34.709 -15.327 -28.695 1.00 42.81 219 THR A N 1
ATOM 1751 C CA . THR A 1 219 ? -34.449 -13.937 -29.105 1.00 42.81 219 THR A CA 1
ATOM 1752 C C . THR A 1 219 ? -35.795 -13.267 -29.376 1.00 42.81 219 THR A C 1
ATOM 1754 O O . THR A 1 219 ? -36.660 -13.922 -29.961 1.00 42.81 219 THR A O 1
ATOM 1757 N N . THR A 1 220 ? -35.963 -11.974 -29.072 1.00 42.84 220 THR A N 1
ATOM 1758 C CA . THR A 1 220 ? -37.142 -11.214 -29.533 1.00 42.84 220 THR A CA 1
ATOM 1759 C C . THR A 1 220 ? -36.788 -9.781 -29.942 1.00 42.84 220 THR A C 1
ATOM 1761 O O . THR A 1 220 ? -36.057 -9.075 -29.258 1.00 42.84 220 THR A O 1
ATOM 1764 N N . LYS A 1 221 ? -37.309 -9.405 -31.117 1.00 43.47 221 LYS A N 1
ATOM 1765 C CA . LYS A 1 221 ? -37.193 -8.145 -31.878 1.00 43.47 221 LYS A CA 1
ATOM 1766 C C . LYS A 1 221 ? -38.357 -7.178 -31.573 1.00 43.47 221 LYS A C 1
ATOM 1768 O O . LYS A 1 221 ? -39.387 -7.629 -31.085 1.00 43.47 221 LYS A O 1
ATOM 1773 N N . ARG A 1 222 ? -38.241 -5.965 -32.161 1.00 36.62 222 ARG A N 1
ATOM 1774 C CA . ARG A 1 222 ? -39.266 -4.954 -32.575 1.00 36.62 222 ARG A CA 1
ATOM 1775 C C . ARG A 1 222 ? -39.459 -3.790 -31.585 1.00 36.62 222 ARG A C 1
ATOM 1777 O O . ARG A 1 222 ? -39.404 -4.010 -30.394 1.00 36.62 222 ARG A O 1
ATOM 1784 N N . LYS A 1 223 ? -39.725 -2.539 -31.997 1.00 37.16 223 LYS A N 1
ATOM 1785 C CA . LYS A 1 223 ? -40.256 -1.985 -33.265 1.00 37.16 223 LYS A CA 1
ATOM 1786 C C . LYS A 1 223 ? -39.973 -0.470 -33.335 1.00 37.16 223 LYS A C 1
ATOM 1788 O O . LYS A 1 223 ? -39.980 0.212 -32.321 1.00 37.16 223 LYS A O 1
ATOM 1793 N N . THR A 1 224 ? -39.813 0.031 -34.553 1.00 45.09 224 THR A N 1
ATOM 1794 C CA . THR A 1 224 ? -39.772 1.440 -34.972 1.00 45.09 224 THR A CA 1
ATOM 1795 C C . THR A 1 224 ? -41.171 2.071 -35.046 1.00 45.09 224 THR A C 1
ATOM 1797 O O . THR A 1 224 ? -42.154 1.372 -35.306 1.00 45.09 224 THR A O 1
ATOM 1800 N N . LYS A 1 225 ? -41.259 3.405 -34.930 1.00 40.44 225 LYS A N 1
ATOM 1801 C CA . LYS A 1 225 ? -42.375 4.202 -35.471 1.00 40.44 225 LYS A CA 1
ATOM 1802 C C . LYS A 1 225 ? -41.892 5.580 -35.940 1.00 40.44 225 LYS A C 1
ATOM 1804 O O . LYS A 1 225 ? -41.023 6.192 -35.334 1.00 40.44 225 LYS A O 1
ATOM 1809 N N . LYS A 1 226 ? -42.457 5.995 -37.071 1.00 38.78 226 LYS A N 1
ATOM 1810 C CA . LYS A 1 226 ? -42.119 7.118 -37.952 1.00 38.78 226 LYS A CA 1
ATOM 1811 C C . LYS A 1 226 ? -43.419 7.883 -38.215 1.00 38.78 226 LYS A C 1
ATOM 1813 O O . LYS A 1 226 ? -44.402 7.224 -38.537 1.00 38.78 226 LYS A O 1
ATOM 1818 N N . SER A 1 227 ? -43.409 9.215 -38.150 1.00 36.50 227 SER A N 1
ATOM 1819 C CA . SER A 1 227 ? -44.397 10.137 -38.762 1.00 36.50 227 SER A CA 1
ATOM 1820 C C . SER A 1 227 ? -44.065 11.575 -38.339 1.00 36.50 227 SER A C 1
ATOM 1822 O O . SER A 1 227 ? -43.662 11.758 -37.202 1.00 36.50 227 SER A O 1
ATOM 1824 N N . SER A 1 228 ? -44.307 12.673 -39.052 1.00 36.88 228 SER A N 1
ATOM 1825 C CA . SER A 1 228 ? -44.388 13.077 -40.465 1.00 36.88 228 SER A CA 1
ATOM 1826 C C . SER A 1 228 ? -44.984 14.495 -40.437 1.00 36.88 228 SER A C 1
ATOM 1828 O O . SER A 1 228 ? -45.988 14.651 -39.752 1.00 36.88 228 SER A O 1
ATOM 1830 N N . LYS A 1 229 ? -44.487 15.418 -41.289 1.00 38.44 229 LYS A N 1
ATOM 1831 C CA . LYS A 1 229 ? -45.227 16.557 -41.917 1.00 38.44 229 LYS A CA 1
ATOM 1832 C C . LYS A 1 229 ? -45.721 17.689 -40.966 1.00 38.44 229 LYS A C 1
ATOM 1834 O O . LYS A 1 229 ? -46.049 17.426 -39.830 1.00 38.44 229 LYS A O 1
ATOM 1839 N N . LYS A 1 230 ? -45.858 18.977 -41.324 1.00 34.72 230 LYS A N 1
ATOM 1840 C CA . LYS A 1 230 ? -45.686 19.794 -42.547 1.00 34.72 230 LYS A CA 1
ATOM 1841 C C . LYS A 1 230 ? -45.767 21.292 -42.135 1.00 34.72 230 LYS A C 1
ATOM 1843 O O . LYS A 1 230 ? -46.508 21.608 -41.219 1.00 34.72 230 LYS A O 1
ATOM 1848 N N . SER A 1 231 ? -45.077 22.164 -42.885 1.00 36.22 231 SER A N 1
ATOM 1849 C CA . SER A 1 231 ? -45.405 23.568 -43.260 1.00 36.22 231 SER A CA 1
ATOM 1850 C C . SER A 1 231 ? -45.830 24.631 -42.227 1.00 36.22 231 SER A C 1
ATOM 1852 O O . SER A 1 231 ? -46.930 24.539 -41.709 1.00 36.22 231 SER A O 1
ATOM 1854 N N . THR A 1 232 ? -45.104 25.766 -42.200 1.00 34.78 232 THR A N 1
ATOM 1855 C CA . THR A 1 232 ? -45.576 27.073 -42.739 1.00 34.78 232 THR A CA 1
ATOM 1856 C C . THR A 1 232 ? -44.437 28.102 -42.856 1.00 34.78 232 THR A C 1
ATOM 1858 O O . THR A 1 232 ? -43.620 28.260 -41.955 1.00 34.78 232 THR A O 1
ATOM 1861 N N . LYS A 1 233 ? -44.388 28.797 -44.003 1.00 40.00 233 LYS A N 1
ATOM 1862 C CA . LYS A 1 233 ? -43.594 30.010 -44.277 1.00 40.00 233 LYS A CA 1
ATOM 1863 C C . LYS A 1 233 ? -44.211 31.216 -43.549 1.00 40.00 233 LYS A C 1
ATOM 1865 O O . LYS A 1 233 ? -45.433 31.267 -43.473 1.00 40.00 233 LYS A O 1
ATOM 1870 N N . LYS A 1 234 ? -43.369 32.223 -43.239 1.00 39.09 234 LYS A N 1
ATOM 1871 C CA . LYS A 1 234 ? -43.577 33.689 -43.425 1.00 39.09 234 LYS A CA 1
ATOM 1872 C C . LYS A 1 234 ? -43.247 34.526 -42.175 1.00 39.09 234 LYS A C 1
ATOM 1874 O O . LYS A 1 234 ? -44.109 34.729 -41.343 1.00 39.09 234 LYS A O 1
ATOM 1879 N N . SER A 1 235 ? -42.016 35.051 -42.115 1.00 39.69 235 SER A N 1
ATOM 1880 C CA . SER A 1 235 ? -41.672 36.440 -41.721 1.00 39.69 235 SER A CA 1
ATOM 1881 C C . SER A 1 235 ? -40.164 36.537 -41.449 1.00 39.69 235 SER A C 1
ATOM 1883 O O . SER A 1 235 ? -39.680 36.283 -40.348 1.00 39.69 235 SER A O 1
ATOM 1885 N N . LYS A 1 236 ? -39.399 36.850 -42.496 1.00 46.91 236 LYS A N 1
ATOM 1886 C CA . LYS A 1 236 ? -37.942 37.003 -42.473 1.00 46.91 236 LYS A CA 1
ATOM 1887 C C . LYS A 1 236 ? -37.651 38.469 -42.776 1.00 46.91 236 LYS A C 1
ATOM 1889 O O . LYS A 1 236 ? -37.705 38.845 -43.936 1.00 46.91 236 LYS A O 1
ATOM 1894 N N . SER A 1 237 ? -37.435 39.286 -41.750 1.00 49.44 237 SER A N 1
ATOM 1895 C CA . SER A 1 237 ? -36.714 40.567 -41.831 1.00 49.44 237 SER A CA 1
ATOM 1896 C C . SER A 1 237 ? -36.745 41.215 -40.445 1.00 49.44 237 SER A C 1
ATOM 1898 O O . SER A 1 237 ? -37.794 41.710 -40.047 1.00 49.44 237 SER A O 1
ATOM 1900 N N . LYS A 1 238 ? -35.630 41.097 -39.703 1.00 48.50 238 LYS A N 1
ATOM 1901 C CA . LYS A 1 238 ? -35.185 41.888 -38.520 1.00 48.50 238 LYS A CA 1
ATOM 1902 C C . LYS A 1 238 ? -34.275 41.118 -37.543 1.00 48.50 238 LYS A C 1
ATOM 1904 O O . LYS A 1 238 ? -33.746 41.716 -36.617 1.00 48.50 238 LYS A O 1
ATOM 1909 N N . THR A 1 239 ? -34.001 39.829 -37.767 1.00 48.38 239 THR A N 1
ATOM 1910 C CA . THR A 1 239 ? -33.184 39.013 -36.832 1.00 48.38 239 THR A CA 1
ATOM 1911 C C . THR A 1 239 ? -31.715 38.825 -37.249 1.00 48.38 239 THR A C 1
ATOM 1913 O O . THR A 1 239 ? -30.941 38.240 -36.503 1.00 48.38 239 THR A O 1
ATOM 1916 N N . VAL A 1 240 ? -31.286 39.328 -38.412 1.00 47.75 240 VAL A N 1
ATOM 1917 C CA . VAL A 1 240 ? -29.939 39.031 -38.954 1.00 47.75 240 VAL A CA 1
ATOM 1918 C C . VAL A 1 240 ? -28.828 39.898 -38.337 1.00 47.75 240 VAL A C 1
ATOM 1920 O O . VAL A 1 240 ? -27.663 39.514 -38.368 1.00 47.75 240 VAL A O 1
ATOM 1923 N N . GLU A 1 241 ? -29.164 41.026 -37.711 1.00 51.91 241 GLU A N 1
ATOM 1924 C CA . GLU A 1 241 ? -28.157 41.953 -37.172 1.00 51.91 241 GLU A CA 1
ATOM 1925 C C . GLU A 1 241 ? -27.747 41.618 -35.726 1.00 51.91 241 GLU A C 1
ATOM 1927 O O . GLU A 1 241 ? -26.566 41.653 -35.392 1.00 51.91 241 GLU A O 1
ATOM 1932 N N . LYS A 1 242 ? -28.676 41.112 -34.899 1.00 51.75 242 LYS A N 1
ATOM 1933 C CA . LYS A 1 242 ? -28.375 40.673 -33.519 1.00 51.75 242 LYS A CA 1
ATOM 1934 C C . LYS A 1 242 ? -27.616 39.342 -33.426 1.00 51.75 242 LYS A C 1
ATOM 1936 O O . LYS A 1 242 ? -27.048 39.027 -32.382 1.00 51.75 242 LYS A O 1
ATOM 1941 N N . GLU A 1 243 ? -27.592 38.544 -34.493 1.00 53.25 243 GLU A N 1
ATOM 1942 C CA . GLU A 1 243 ? -26.902 37.246 -34.499 1.00 53.25 243 GLU A CA 1
ATOM 1943 C C . GLU A 1 243 ? -25.411 37.363 -34.879 1.00 53.25 243 GLU A C 1
ATOM 1945 O O . GLU A 1 243 ? -24.608 36.508 -34.495 1.00 53.25 243 GLU A O 1
ATOM 1950 N N . LYS A 1 244 ? -25.012 38.450 -35.559 1.00 55.94 244 LYS A N 1
ATOM 1951 C CA . LYS A 1 244 ? -23.603 38.731 -35.887 1.00 55.94 244 LYS A CA 1
ATOM 1952 C C . LYS A 1 244 ? -22.814 39.248 -34.677 1.00 55.94 244 LYS A C 1
ATOM 1954 O O . LYS A 1 244 ? -21.744 38.709 -34.403 1.00 55.94 244 LYS A O 1
ATOM 1959 N N . GLU A 1 245 ? -23.380 40.149 -33.871 1.00 57.81 245 GLU A N 1
ATOM 1960 C CA . GLU A 1 245 ? -22.737 40.623 -32.628 1.00 57.81 245 GLU A CA 1
ATOM 1961 C C . GLU A 1 245 ? -22.506 39.498 -31.607 1.00 57.81 245 GLU A C 1
ATOM 1963 O O . GLU A 1 245 ? -21.460 39.423 -30.959 1.00 57.81 245 GLU A O 1
ATOM 1968 N N . LYS A 1 246 ? -23.451 38.555 -31.493 1.00 59.97 246 LYS A N 1
ATOM 1969 C CA . LYS A 1 246 ? -23.334 37.431 -30.550 1.00 59.97 246 LYS A CA 1
ATOM 1970 C C . LYS A 1 246 ? -22.259 36.418 -30.961 1.00 59.97 246 LYS A C 1
ATOM 1972 O O . LYS A 1 246 ? -21.659 35.783 -30.094 1.00 59.97 246 LYS A O 1
ATOM 1977 N N . LYS A 1 247 ? -21.994 36.267 -32.265 1.00 62.88 247 LYS A N 1
ATOM 1978 C CA . LYS A 1 247 ? -20.925 35.396 -32.783 1.00 62.88 247 LYS A CA 1
ATOM 1979 C C . LYS A 1 247 ? -19.537 36.009 -32.619 1.00 62.88 247 LYS A C 1
ATOM 1981 O O . LYS A 1 247 ? -18.596 35.265 -32.355 1.00 62.88 247 LYS A O 1
ATOM 1986 N N . GLU A 1 248 ? -19.406 37.328 -32.723 1.00 67.38 248 GLU A N 1
ATOM 1987 C CA . GLU A 1 248 ? -18.114 38.000 -32.560 1.00 67.38 248 GLU A CA 1
ATOM 1988 C C . GLU A 1 248 ? -17.669 38.055 -31.091 1.00 67.38 248 GLU A C 1
ATOM 1990 O O . GLU A 1 248 ? -16.514 37.754 -30.783 1.00 67.38 248 GLU A O 1
ATOM 1995 N N . LYS A 1 249 ? -18.604 38.290 -30.160 1.00 64.94 249 LYS A N 1
ATOM 1996 C CA . LYS A 1 249 ? -18.317 38.258 -28.714 1.00 64.94 249 LYS A CA 1
ATOM 1997 C C . LYS A 1 249 ? -17.846 36.874 -28.244 1.00 64.94 249 LYS A C 1
ATOM 1999 O O . LYS A 1 249 ? -16.869 36.766 -27.513 1.00 64.94 249 LYS A O 1
ATOM 2004 N N . LYS A 1 250 ? -18.461 35.807 -28.771 1.00 65.88 250 LYS A N 1
ATOM 2005 C CA . LYS A 1 250 ? -18.094 34.410 -28.473 1.00 65.88 250 LYS A CA 1
ATOM 2006 C C . LYS A 1 250 ? -16.763 33.973 -29.104 1.00 65.88 250 LYS A C 1
ATOM 2008 O O . LYS A 1 250 ? -16.213 32.951 -28.705 1.00 65.88 250 LYS A O 1
ATOM 2013 N N . ARG A 1 251 ? -16.257 34.710 -30.101 1.00 65.06 251 ARG A N 1
ATOM 2014 C CA . ARG A 1 251 ? -14.947 34.462 -30.724 1.00 65.06 251 ARG A CA 1
ATOM 2015 C C . ARG A 1 251 ? -13.824 35.120 -29.918 1.00 65.06 251 ARG A C 1
ATOM 2017 O O . ARG A 1 251 ? -12.843 34.445 -29.634 1.00 65.06 251 ARG A O 1
ATOM 2024 N N . LYS A 1 252 ? -14.031 36.356 -29.443 1.00 70.25 252 LYS A N 1
ATOM 2025 C CA . LYS A 1 252 ? -13.074 37.080 -28.582 1.00 70.25 252 LYS A CA 1
ATOM 2026 C C . LYS A 1 252 ? -12.886 36.416 -27.209 1.00 70.25 252 LYS A C 1
ATOM 2028 O O . LYS A 1 252 ? -11.768 36.298 -26.727 1.00 70.25 252 LYS A O 1
ATOM 2033 N N . GLU A 1 253 ? -13.954 35.874 -26.625 1.00 66.88 253 GLU A N 1
ATOM 2034 C CA . GLU A 1 253 ? -13.896 35.132 -25.350 1.00 66.88 253 GLU A CA 1
ATOM 2035 C C . GLU A 1 253 ? -13.156 33.779 -25.477 1.00 66.88 253 GLU A C 1
ATOM 2037 O O . GLU A 1 253 ? -12.558 33.274 -24.526 1.00 66.88 253 GLU A O 1
ATOM 2042 N N . LYS A 1 254 ? -13.135 33.208 -26.691 1.00 65.69 254 LYS A N 1
ATOM 2043 C CA . LYS A 1 254 ? -12.410 31.969 -27.000 1.00 65.69 254 LYS A CA 1
ATOM 2044 C C . LYS A 1 254 ? -10.927 32.200 -27.317 1.00 65.69 254 LYS A C 1
ATOM 2046 O O . LYS A 1 254 ? -10.147 31.269 -27.176 1.00 65.69 254 LYS A O 1
ATOM 2051 N N . GLU A 1 255 ? -10.538 33.406 -27.733 1.00 63.06 255 GLU A N 1
ATOM 2052 C CA . GLU A 1 255 ? -9.127 33.790 -27.904 1.00 63.06 255 GLU A CA 1
ATOM 2053 C C . GLU A 1 255 ? -8.462 34.128 -26.562 1.00 63.06 255 GLU A C 1
ATOM 2055 O O . GLU A 1 255 ? -7.336 33.693 -26.331 1.00 63.06 255 GLU A O 1
ATOM 2060 N N . LEU A 1 256 ? -9.181 34.771 -25.631 1.00 57.88 256 LEU A N 1
ATOM 2061 C CA . LEU A 1 256 ? -8.659 35.067 -24.285 1.00 57.88 256 LEU A CA 1
ATOM 2062 C C . LEU A 1 256 ? -8.326 33.793 -23.480 1.00 57.88 256 LEU A C 1
ATOM 2064 O O . LEU A 1 256 ? -7.322 33.725 -22.777 1.00 57.88 256 LEU A O 1
ATOM 2068 N N . THR A 1 257 ? -9.132 32.739 -23.648 1.00 56.41 257 THR A N 1
ATOM 2069 C CA . THR A 1 257 ? -8.928 31.440 -22.980 1.00 56.41 257 THR A CA 1
ATOM 2070 C C . THR A 1 257 ? -7.820 30.586 -23.603 1.00 56.41 257 THR A C 1
ATOM 2072 O O . THR A 1 257 ? -7.418 29.581 -23.014 1.00 56.41 257 THR A O 1
ATOM 2075 N N . VAL A 1 258 ? -7.316 30.951 -24.786 1.00 57.34 258 VAL A N 1
ATOM 2076 C CA . VAL A 1 258 ? -6.166 30.283 -25.417 1.00 57.34 258 VAL A CA 1
ATOM 2077 C C . VAL A 1 258 ? -4.857 30.958 -25.005 1.00 57.34 258 VAL A C 1
ATOM 2079 O O . VAL A 1 258 ? -3.881 30.250 -24.772 1.00 57.34 258 VAL A O 1
ATOM 2082 N N . SER A 1 259 ? -4.839 32.283 -24.821 1.00 56.16 259 SER A N 1
ATOM 2083 C CA . SER A 1 259 ? -3.652 32.990 -24.316 1.00 56.16 259 SER A CA 1
ATOM 2084 C C . SER A 1 259 ? -3.325 32.659 -22.857 1.00 56.16 259 SER A C 1
ATOM 2086 O O . SER A 1 259 ? -2.153 32.520 -22.527 1.00 56.16 259 SER A O 1
ATOM 2088 N N . GLU A 1 260 ? -4.325 32.443 -21.993 1.00 56.97 260 GLU A N 1
ATOM 2089 C CA . GLU A 1 260 ? -4.070 32.023 -20.602 1.00 56.97 260 GLU A CA 1
ATOM 2090 C C . GLU A 1 260 ? -3.482 30.603 -20.519 1.00 56.97 260 GLU A C 1
ATOM 2092 O O . GLU A 1 260 ? -2.560 30.356 -19.748 1.00 56.97 260 GLU A O 1
ATOM 2097 N N . LYS A 1 261 ? -3.914 29.683 -21.393 1.00 54.62 261 LYS A N 1
ATOM 2098 C CA . LYS A 1 261 ? -3.409 28.296 -21.419 1.00 54.62 261 LYS A CA 1
ATOM 2099 C C . LYS A 1 261 ? -1.990 28.150 -21.970 1.00 54.62 261 LYS A C 1
ATOM 2101 O O . LYS A 1 261 ? -1.369 27.108 -21.770 1.00 54.62 261 LYS A O 1
ATOM 2106 N N . LEU A 1 262 ? -1.481 29.153 -22.684 1.00 52.66 262 LEU A N 1
ATOM 2107 C CA . LEU A 1 262 ? -0.101 29.150 -23.175 1.00 52.66 262 LEU A CA 1
ATOM 2108 C C . LEU A 1 262 ? 0.894 29.554 -22.077 1.00 52.66 262 LEU A C 1
ATOM 2110 O O . LEU A 1 262 ? 1.996 29.011 -22.050 1.00 52.66 262 LEU A O 1
ATOM 2114 N N . ASN A 1 263 ? 0.481 30.392 -21.121 1.00 54.19 263 ASN A N 1
ATOM 2115 C CA . ASN A 1 263 ? 1.326 30.786 -19.990 1.00 54.19 263 ASN A CA 1
ATOM 2116 C C . ASN A 1 263 ? 1.496 29.657 -18.956 1.00 54.19 263 ASN A C 1
ATOM 2118 O O . ASN A 1 263 ? 2.580 29.500 -18.393 1.00 54.19 263 ASN A O 1
ATOM 2122 N N . ASP A 1 264 ? 0.480 28.810 -18.764 1.00 53.34 264 ASP A N 1
ATOM 2123 C CA . ASP A 1 264 ? 0.575 27.656 -17.856 1.00 53.34 264 ASP A CA 1
ATOM 2124 C C . ASP A 1 264 ? 1.556 26.582 -18.362 1.00 53.34 264 ASP A C 1
ATOM 2126 O O . ASP A 1 264 ? 2.233 25.922 -17.571 1.00 53.34 264 ASP A O 1
ATOM 2130 N N . ASN A 1 265 ? 1.703 26.435 -19.684 1.00 53.38 265 ASN A N 1
ATOM 2131 C CA . ASN A 1 265 ? 2.654 25.485 -20.269 1.00 53.38 265 ASN A CA 1
ATOM 2132 C C . ASN A 1 265 ? 4.118 25.930 -20.113 1.00 53.38 265 ASN A C 1
ATOM 2134 O O . ASN A 1 265 ? 4.985 25.070 -19.967 1.00 53.38 265 ASN A O 1
ATOM 2138 N N . GLU A 1 266 ? 4.404 27.237 -20.081 1.00 54.88 266 GLU A N 1
ATOM 2139 C CA . GLU A 1 266 ? 5.766 27.743 -19.841 1.00 54.88 266 GLU A CA 1
ATOM 2140 C C . GLU A 1 266 ? 6.216 27.529 -18.381 1.00 54.88 266 GLU A C 1
ATOM 2142 O O . GLU A 1 266 ? 7.399 27.322 -18.099 1.00 54.88 266 GLU A O 1
ATOM 2147 N N . TYR A 1 267 ? 5.272 27.519 -17.434 1.00 51.25 267 TYR A N 1
ATOM 2148 C CA . TYR A 1 267 ? 5.562 27.200 -16.034 1.00 51.25 267 TYR A CA 1
ATOM 2149 C C . TYR A 1 267 ? 5.846 25.702 -15.826 1.00 51.25 267 TYR A C 1
ATOM 2151 O O . TYR A 1 267 ? 6.694 25.330 -15.009 1.00 51.25 267 TYR A O 1
ATOM 2159 N N . ILE A 1 268 ? 5.176 24.831 -16.588 1.00 55.72 268 ILE A N 1
ATOM 2160 C CA . ILE A 1 268 ? 5.362 23.375 -16.510 1.00 55.72 268 ILE A CA 1
ATOM 2161 C C . ILE A 1 268 ? 6.709 22.951 -17.113 1.00 55.72 268 ILE A C 1
ATOM 2163 O O . ILE A 1 268 ? 7.411 22.144 -16.499 1.00 55.72 268 ILE A O 1
ATOM 2167 N N . THR A 1 269 ? 7.131 23.524 -18.245 1.00 59.12 269 THR A N 1
ATOM 2168 C CA . THR A 1 269 ? 8.429 23.192 -18.866 1.00 59.12 269 THR A CA 1
ATOM 2169 C C . THR A 1 269 ? 9.618 23.612 -18.002 1.00 59.12 269 THR A C 1
ATOM 2171 O O . THR A 1 269 ? 10.503 22.794 -17.756 1.00 59.12 269 THR A O 1
ATOM 2174 N N . LYS A 1 270 ? 9.592 24.812 -17.401 1.00 59.50 270 LYS A N 1
ATOM 2175 C CA . LYS A 1 270 ? 10.653 25.261 -16.471 1.00 59.50 270 LYS A CA 1
ATOM 2176 C C . LYS A 1 270 ? 10.778 24.393 -15.218 1.00 59.50 270 LYS A C 1
ATOM 2178 O O . LYS A 1 270 ? 11.848 24.331 -14.612 1.00 59.50 270 LYS A O 1
ATOM 2183 N N . LYS A 1 271 ? 9.697 23.727 -14.802 1.00 56.25 271 LYS A N 1
ATOM 2184 C CA . LYS A 1 271 ? 9.727 22.825 -13.647 1.00 56.25 271 LYS A CA 1
ATOM 2185 C C . LYS A 1 271 ? 10.314 21.463 -14.012 1.00 56.25 271 LYS A C 1
ATOM 2187 O O . LYS A 1 271 ? 11.007 20.902 -13.176 1.00 56.25 271 LYS A O 1
ATOM 2192 N N . ILE A 1 272 ? 10.101 20.972 -15.235 1.00 58.47 272 ILE A N 1
ATOM 2193 C CA . ILE A 1 272 ? 10.641 19.690 -15.721 1.00 58.47 272 ILE A CA 1
ATOM 2194 C C . ILE A 1 272 ? 12.164 19.762 -15.927 1.00 58.47 272 ILE A C 1
ATOM 2196 O O . ILE A 1 272 ? 12.867 18.855 -15.488 1.00 58.47 272 ILE A O 1
ATOM 2200 N N . ASP A 1 273 ? 12.696 20.869 -16.457 1.00 50.53 273 ASP A N 1
ATOM 2201 C CA . ASP A 1 273 ? 14.149 21.028 -16.671 1.00 50.53 273 ASP A CA 1
ATOM 2202 C C . ASP A 1 273 ? 14.963 21.004 -15.364 1.00 50.53 273 ASP A C 1
ATOM 2204 O O . ASP A 1 273 ? 16.125 20.599 -15.346 1.00 50.53 273 ASP A O 1
ATOM 2208 N N . LYS A 1 274 ? 14.340 21.352 -14.231 1.00 53.97 274 LYS A N 1
ATOM 2209 C CA . LYS A 1 274 ? 14.973 21.274 -12.905 1.00 53.97 274 LYS A CA 1
ATOM 2210 C C . LYS A 1 274 ? 15.145 19.834 -12.393 1.00 53.97 274 LYS A C 1
ATOM 2212 O O . LYS A 1 274 ? 15.959 19.621 -11.497 1.00 53.97 274 LYS A O 1
ATOM 2217 N N . TYR A 1 275 ? 14.408 18.863 -12.939 1.00 48.81 275 TYR A N 1
ATOM 2218 C CA . TYR A 1 275 ? 14.452 17.454 -12.518 1.00 48.81 275 TYR A CA 1
ATOM 2219 C C . TYR A 1 275 ? 15.280 16.550 -13.441 1.00 48.81 275 TYR A C 1
ATOM 2221 O O . TYR A 1 275 ? 15.510 15.402 -13.085 1.00 48.81 275 TYR A O 1
ATOM 2229 N N . ILE A 1 276 ? 15.746 17.043 -14.594 1.00 55.12 276 ILE A N 1
ATOM 2230 C CA . ILE A 1 276 ? 16.524 16.240 -15.558 1.00 55.12 276 ILE A CA 1
ATOM 2231 C C . ILE A 1 276 ? 18.050 16.378 -15.342 1.00 55.12 276 ILE A C 1
ATOM 2233 O O . ILE A 1 276 ? 18.817 15.570 -15.854 1.00 55.12 276 ILE A O 1
ATOM 2237 N N . TYR A 1 277 ? 18.509 17.339 -14.527 1.00 46.38 277 TYR A N 1
ATOM 2238 C CA . TYR A 1 277 ? 19.942 17.609 -14.288 1.00 46.38 277 TYR A CA 1
ATOM 2239 C C . TYR A 1 277 ? 20.395 17.503 -12.818 1.00 46.38 277 TYR A C 1
ATOM 2241 O O . TYR A 1 277 ? 21.292 18.228 -12.379 1.00 46.38 277 TYR A O 1
ATOM 2249 N N . LYS A 1 278 ? 19.810 16.589 -12.045 1.00 43.03 278 LYS A N 1
ATOM 2250 C CA . LYS A 1 278 ? 20.346 16.136 -10.752 1.00 43.03 278 LYS A CA 1
ATOM 2251 C C . LYS A 1 278 ? 20.243 14.626 -10.651 1.00 43.03 278 LYS A C 1
ATOM 2253 O O . LYS A 1 278 ? 21.124 14.059 -9.973 1.00 43.03 278 LYS A O 1
#

pLDDT: mean 76.76, std 23.87, range [34.72, 98.88]

Mean predicted aligned error: 16.91 Å

Secondary structure (DSSP, 8-state):
----------------------EEEEEEPPPBS-TT-SSB-HHHHHHHHHHHHHSSTTSTT---SEEEEEPPBTTB-HHHHHHHHHHHHHT--EEEE--STTHHHHHHHHTGGG---SEEEEEE-GGGHHHHHHHHT----GGGG--TTEEEEEES--SSS-SEEEEEE---HHHHHHHHHHTT----------------------------------------------------SSSHHHHHHHHHHHHHHHHHHHHHHHHHHHHHHHHHHHHH--

Solvent-accessible surface area (backbone atoms only — not comparable to full-atom values): 17180 Å² total; per-residue (Å²): 139,81,88,81,82,82,79,81,80,78,81,74,78,76,76,78,75,76,77,72,71,16,33,42,37,38,33,47,27,41,46,56,74,50,86,91,44,39,55,54,21,74,66,8,48,24,43,14,67,41,42,55,78,41,43,24,83,89,36,98,76,27,50,61,72,40,38,38,13,40,50,69,51,96,72,36,38,27,22,40,58,25,48,42,55,42,25,59,78,70,76,44,66,76,42,69,40,57,70,51,85,67,50,31,46,51,40,36,66,70,44,60,57,64,51,86,55,47,30,34,36,38,23,23,52,59,89,39,44,50,56,52,38,42,54,51,53,41,86,68,67,79,82,73,49,76,56,65,47,44,30,44,35,28,42,51,44,72,74,71,40,78,31,52,77,47,80,46,71,56,85,50,64,74,51,27,54,49,32,70,76,62,43,92,65,71,74,76,76,79,72,76,87,70,90,69,88,76,79,90,75,92,77,84,90,81,88,88,87,88,80,92,86,87,88,83,90,89,85,88,85,88,83,89,89,86,87,78,90,80,90,84,90,91,87,89,87,81,68,73,67,69,56,51,59,58,52,52,55,60,47,56,59,54,51,56,61,49,58,58,58,54,57,57,52,58,59,52,53,63,56,51,63,69,69,76,78,120

Sequence (278 aa):
MKFLNFITLTISLFSITTIDARRLLVIRHGEKISDDYIDLSDRGNARAQCLYKVFNSNTAFGKPQSIYANKRGSGSHRPYDTVKPLADSYGLRVNEFRKYEPEVNEFVSDVLNKDPSSIILLSSAREWIPVLLKAIGYKIDEDSVDDFDNIWVIENDDKKGHGKLSVKKQKIESCIEYYLEHGHLQPASNASIKKTTIKKTTIKKTSKKTTSKKSTKKTTKRKTKKSSKKSTKKSKSKTVEKEKEKKEKKRKEKELTVSEKLNDNEYITKKIDKYIYK

Nearest PDB structures (foldseek):
  8u7e-assembly2_E  TM=5.696E-01  e=3.312E-03  Homo sapiens
  7nfx-assembly1_x  TM=3.617E-01  e=1.881E-01  Homo sapiens
  7ard-assembly1_E  TM=2.544E-01  e=1.944E+00  Polytomella sp. Pringsheim 198.80